Protein AF-A0AAE4D8T5-F1 (afdb_monomer_lite)

Sequence (193 aa):
MQSNQTTSSNTSPATSWDSRKSALTNIKLLGFILLLSGCATLFTGTDDDIRFESDPAGAMVFINGIEKGTTPTTVSVKRSINDVNIALQLDGYETRQFVLEKEFNKASFFNLFNVLFWAVDAVSGSLMKHAPQYYEITLRPNGVVQQSTDVDLYRADTLDSNENGALIIPASSKQTIAIIDGMPGYTLVFERK

Radius of gyration: 34.56 Å; chains: 1; bounding box: 121×25×82 Å

Foldseek 3Di:
DDDDDDDDDDDDDDDPVVVVVVVVVVVVVVVVVVVVLCVLCVPPPFKAWAFEAEVVFFWFKDKVNHTDDTPRDIDIGGAAPDWIKIWTDDPQWDIDIDTFDKDFDVSLVVVPPDPVSVVVCNVSNSGIDGPPRYDYYYTGGAADDDPDPQEAEDELVPFDADPVRDGDDDPPGHQWYWYHPPDRDHIDIHGHD

pLDDT: mean 76.74, std 16.43, range [39.56, 98.06]

Structure (mmCIF, N/CA/C/O backbone):
data_AF-A0AAE4D8T5-F1
#
_entry.id   AF-A0AAE4D8T5-F1
#
loop_
_atom_site.group_PDB
_atom_site.id
_atom_site.type_symbol
_atom_site.label_atom_id
_atom_site.label_alt_id
_atom_site.label_comp_id
_atom_site.label_asym_id
_atom_site.label_entity_id
_atom_site.label_seq_id
_atom_site.pdbx_PDB_ins_code
_atom_site.Cartn_x
_atom_site.Cartn_y
_atom_site.Cartn_z
_atom_site.occupancy
_atom_site.B_iso_or_equiv
_atom_site.auth_seq_id
_atom_site.auth_comp_id
_atom_site.auth_asym_id
_atom_site.auth_atom_id
_atom_site.pdbx_PDB_model_num
ATOM 1 N N . MET A 1 1 ? 93.373 7.192 -33.913 1.00 39.56 1 MET A N 1
ATOM 2 C CA . MET A 1 1 ? 92.500 8.121 -33.164 1.00 39.56 1 MET A CA 1
ATOM 3 C C . MET A 1 1 ? 91.256 8.365 -34.006 1.00 39.56 1 MET A C 1
ATOM 5 O O . MET A 1 1 ? 91.449 8.693 -35.163 1.00 39.56 1 MET A O 1
ATOM 9 N N . GLN A 1 2 ? 90.071 8.069 -33.440 1.00 41.56 2 GLN A N 1
ATOM 10 C CA . GLN A 1 2 ? 88.714 8.638 -33.658 1.00 41.56 2 GLN A CA 1
ATOM 11 C C . GLN A 1 2 ? 88.311 9.166 -35.062 1.00 41.56 2 GLN A C 1
ATOM 13 O O . GLN A 1 2 ? 89.071 9.861 -35.708 1.00 41.56 2 GLN A O 1
ATOM 18 N N . SER A 1 3 ? 87.093 8.971 -35.577 1.00 41.62 3 SER A N 1
ATOM 19 C CA . SER A 1 3 ? 85.816 8.671 -34.917 1.00 41.62 3 SER A CA 1
ATOM 20 C C . SER A 1 3 ? 84.717 8.323 -35.931 1.00 41.62 3 SER A C 1
ATOM 22 O O . SER A 1 3 ? 84.554 9.023 -36.923 1.00 41.62 3 SER A O 1
ATOM 24 N N . ASN A 1 4 ? 83.958 7.288 -35.570 1.00 45.16 4 ASN A N 1
ATOM 25 C CA . ASN A 1 4 ? 82.499 7.132 -35.517 1.00 45.16 4 ASN A CA 1
ATOM 26 C C . ASN A 1 4 ? 81.564 7.446 -36.695 1.00 45.16 4 ASN A C 1
ATOM 28 O O . ASN A 1 4 ? 81.633 8.445 -37.398 1.00 45.16 4 ASN A O 1
ATOM 32 N N . GLN A 1 5 ? 80.619 6.512 -36.786 1.00 48.16 5 GLN A N 1
ATOM 33 C CA . GLN A 1 5 ? 79.613 6.284 -37.800 1.00 48.16 5 GLN A CA 1
ATOM 34 C C . GLN A 1 5 ? 78.387 7.201 -37.699 1.00 48.16 5 GLN A C 1
ATOM 36 O O . GLN A 1 5 ? 77.999 7.686 -36.640 1.00 48.16 5 GLN A O 1
ATOM 41 N N . THR A 1 6 ? 77.775 7.326 -38.872 1.00 49.81 6 THR A N 1
ATOM 42 C CA . THR A 1 6 ? 76.393 7.654 -39.236 1.00 49.81 6 THR A CA 1
ATOM 43 C C . THR A 1 6 ? 75.288 7.299 -38.237 1.00 49.81 6 THR A C 1
ATOM 45 O O . THR A 1 6 ? 75.147 6.136 -37.881 1.00 49.81 6 THR A O 1
ATOM 48 N N . THR A 1 7 ? 74.371 8.249 -38.017 1.00 43.25 7 THR A N 1
ATOM 49 C CA . THR A 1 7 ? 72.914 8.004 -37.946 1.00 43.25 7 THR A CA 1
ATOM 50 C C . THR A 1 7 ? 72.157 9.287 -38.309 1.00 43.25 7 THR A C 1
ATOM 52 O O . THR A 1 7 ? 72.043 10.191 -37.485 1.00 43.25 7 THR A O 1
ATOM 55 N N . SER A 1 8 ? 71.626 9.380 -39.533 1.00 45.62 8 SER A N 1
ATOM 56 C CA . SER A 1 8 ? 70.595 10.363 -39.886 1.00 45.62 8 SER A CA 1
ATOM 57 C C . SER A 1 8 ? 69.228 9.753 -39.582 1.00 45.62 8 SER A C 1
ATOM 59 O O . SER A 1 8 ? 68.796 8.811 -40.248 1.00 45.62 8 SER A O 1
ATOM 61 N N . SER A 1 9 ? 68.543 10.260 -38.561 1.00 46.06 9 SER A N 1
ATOM 62 C CA . SER A 1 9 ? 67.170 9.868 -38.252 1.00 46.06 9 SER A CA 1
ATOM 63 C C . SER A 1 9 ? 66.221 10.433 -39.312 1.00 46.06 9 SER A C 1
ATOM 65 O O . SER A 1 9 ? 65.875 11.612 -39.279 1.00 46.06 9 SER A O 1
ATOM 67 N N . ASN A 1 10 ? 65.797 9.584 -40.248 1.00 47.81 10 ASN A N 1
ATOM 68 C CA . ASN A 1 10 ? 64.655 9.842 -41.121 1.00 47.81 10 ASN A CA 1
ATOM 69 C C . ASN A 1 10 ? 63.361 9.718 -40.303 1.00 47.81 10 ASN A C 1
ATOM 71 O O . ASN A 1 10 ? 62.826 8.624 -40.135 1.00 47.81 10 ASN A O 1
ATOM 75 N N . THR A 1 11 ? 62.834 10.833 -39.808 1.00 51.56 11 THR A N 1
ATOM 76 C CA . THR A 1 11 ? 61.437 10.919 -39.373 1.00 51.56 11 THR A CA 1
ATOM 77 C C . THR A 1 11 ? 60.587 11.364 -40.560 1.00 51.56 11 THR A C 1
ATOM 79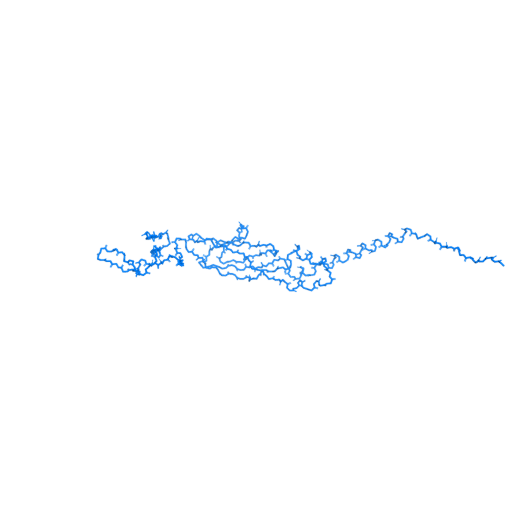 O O . THR A 1 11 ? 60.607 12.520 -40.974 1.00 51.56 11 THR A O 1
ATOM 82 N N . SER A 1 12 ? 59.840 10.423 -41.143 1.00 53.00 12 SER A N 1
ATOM 83 C CA . SER A 1 12 ? 58.783 10.756 -42.107 1.00 53.00 12 SER A CA 1
ATOM 84 C C . SER A 1 12 ? 57.652 11.500 -41.379 1.00 53.00 12 SER A C 1
ATOM 86 O O . SER A 1 12 ? 57.270 11.067 -40.288 1.00 53.00 12 SER A O 1
ATOM 88 N N . PRO A 1 13 ? 57.089 12.592 -41.930 1.00 52.66 13 PRO A N 1
ATOM 89 C CA . PRO A 1 13 ? 55.993 13.295 -41.280 1.00 52.66 13 PRO A CA 1
ATOM 90 C C . PRO A 1 13 ? 54.719 12.451 -41.395 1.00 52.66 13 PRO A C 1
ATOM 92 O O . PRO A 1 13 ? 54.228 12.203 -42.495 1.00 52.66 13 PRO A O 1
ATOM 95 N N . ALA A 1 14 ? 54.184 12.001 -40.259 1.00 56.66 14 ALA A N 1
ATOM 96 C CA . ALA A 1 14 ? 52.882 11.346 -40.203 1.00 56.66 14 ALA A CA 1
ATOM 97 C C . ALA A 1 14 ? 51.820 12.287 -40.797 1.00 56.66 14 ALA A C 1
ATOM 99 O O . ALA A 1 14 ? 51.567 13.378 -40.283 1.00 56.66 14 ALA A O 1
ATOM 100 N N . THR A 1 15 ? 51.229 11.888 -41.920 1.00 57.44 15 THR A N 1
ATOM 101 C CA . THR A 1 15 ? 50.239 12.682 -42.641 1.00 57.44 15 THR A CA 1
ATOM 102 C C . THR A 1 15 ? 48.950 12.803 -41.828 1.00 57.44 15 THR A C 1
ATOM 104 O O . THR A 1 15 ? 48.340 11.807 -41.447 1.00 57.44 15 THR A O 1
ATOM 107 N N . SER A 1 16 ? 48.479 14.036 -41.614 1.00 57.09 16 SER A N 1
ATOM 108 C CA . SER A 1 16 ? 47.247 14.392 -40.873 1.00 57.09 16 SER A CA 1
ATOM 109 C C . SER A 1 16 ? 45.939 13.801 -41.438 1.00 57.09 16 SER A C 1
ATOM 111 O O . SER A 1 16 ? 44.860 13.974 -40.867 1.00 57.09 16 SER A O 1
ATOM 113 N N . TRP A 1 17 ? 46.026 13.098 -42.569 1.00 52.69 1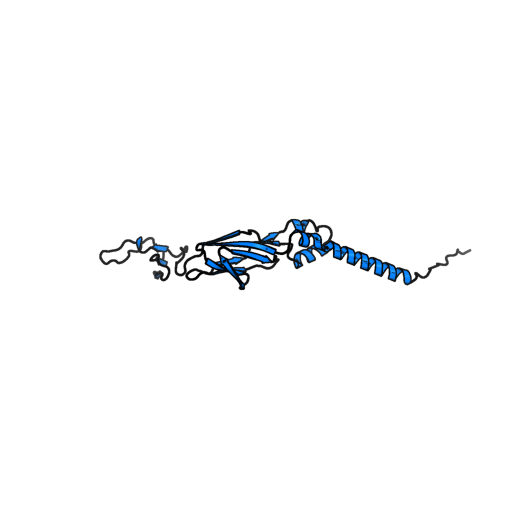7 TRP A N 1
ATOM 114 C CA . TRP A 1 17 ? 44.931 12.408 -43.241 1.00 52.69 17 TRP A CA 1
ATOM 115 C C . TRP A 1 17 ? 44.533 11.088 -42.564 1.00 52.69 17 TRP A C 1
ATOM 117 O O . TRP A 1 17 ? 43.359 10.718 -42.627 1.00 52.69 17 TRP A O 1
ATOM 127 N N . ASP A 1 18 ? 45.454 10.410 -41.875 1.00 59.66 18 ASP A N 1
ATOM 128 C CA . ASP A 1 18 ? 45.173 9.118 -41.229 1.00 59.66 18 ASP A CA 1
ATOM 129 C C . ASP A 1 18 ? 44.465 9.279 -39.879 1.00 59.66 18 ASP A C 1
ATOM 131 O O . ASP A 1 18 ? 43.585 8.490 -39.533 1.00 59.66 18 ASP A O 1
ATOM 135 N N . SER A 1 19 ? 44.744 10.371 -39.162 1.00 58.34 19 SER A N 1
ATOM 136 C CA . SER A 1 19 ? 44.107 10.714 -37.883 1.00 58.34 19 SER A CA 1
ATOM 137 C C . SER A 1 19 ? 42.629 11.093 -38.035 1.00 58.34 19 SER A C 1
ATOM 139 O O . SER A 1 19 ? 41.820 10.814 -37.154 1.00 58.34 19 SER A O 1
ATOM 141 N N . ARG A 1 20 ? 42.238 11.689 -39.170 1.00 58.38 20 ARG A N 1
ATOM 142 C CA . ARG A 1 20 ? 40.829 12.018 -39.463 1.00 58.38 20 ARG A CA 1
ATOM 143 C C . ARG A 1 20 ? 40.007 10.776 -39.803 1.00 58.38 20 ARG A C 1
ATOM 145 O O . ARG A 1 20 ? 38.857 10.671 -39.386 1.00 58.38 20 ARG A O 1
ATOM 152 N N . LYS A 1 21 ? 40.593 9.816 -40.526 1.00 55.47 21 LYS A N 1
ATOM 153 C CA . LYS A 1 21 ? 39.934 8.543 -40.854 1.00 55.47 21 LYS A CA 1
ATOM 154 C C . LYS A 1 21 ? 39.813 7.652 -39.619 1.00 55.47 21 LYS A C 1
ATOM 156 O O . LYS A 1 21 ? 38.740 7.108 -39.397 1.00 55.47 21 LYS A O 1
ATOM 161 N N . SER A 1 22 ? 40.850 7.564 -38.780 1.00 57.59 22 SER A N 1
ATOM 162 C CA . SER A 1 22 ? 40.785 6.814 -37.519 1.00 57.59 22 SER A CA 1
ATOM 163 C C . SER A 1 22 ? 39.815 7.442 -36.514 1.00 57.59 22 SER A C 1
ATOM 165 O O . SER A 1 22 ? 39.062 6.711 -35.878 1.00 57.59 22 SER A O 1
ATOM 167 N N . ALA A 1 23 ? 39.729 8.776 -36.438 1.00 59.19 23 ALA A N 1
ATOM 168 C CA . ALA A 1 23 ? 38.715 9.462 -35.635 1.00 59.19 23 ALA A CA 1
ATOM 169 C C . ALA A 1 23 ? 37.285 9.129 -36.097 1.00 59.19 23 ALA A C 1
ATOM 171 O O . ALA A 1 23 ? 36.440 8.789 -35.273 1.00 59.19 23 ALA A O 1
ATOM 172 N N . LEU A 1 24 ? 37.017 9.147 -37.408 1.00 61.00 24 LEU A N 1
ATOM 173 C CA . LEU A 1 24 ? 35.707 8.776 -37.957 1.00 61.00 24 LEU A CA 1
ATOM 174 C C . LEU A 1 24 ? 35.381 7.288 -37.749 1.00 61.00 24 LEU A C 1
ATOM 176 O O . LEU A 1 24 ? 34.236 6.952 -37.450 1.00 61.00 24 LEU A O 1
ATOM 180 N N . THR A 1 25 ? 36.366 6.395 -37.861 1.00 64.62 25 THR A N 1
ATOM 181 C CA . THR A 1 25 ? 36.198 4.960 -37.575 1.00 64.62 25 THR A CA 1
ATOM 182 C C . THR A 1 25 ? 35.934 4.707 -36.087 1.00 64.62 25 THR A C 1
ATOM 184 O O . THR A 1 25 ? 35.044 3.927 -35.756 1.00 64.62 25 THR A O 1
ATOM 187 N N . ASN A 1 26 ? 36.617 5.422 -35.188 1.00 63.03 26 ASN A N 1
ATOM 188 C CA . ASN A 1 26 ? 36.407 5.337 -33.739 1.00 63.03 26 ASN A CA 1
ATOM 189 C C . ASN A 1 26 ? 35.039 5.892 -33.315 1.00 63.03 26 ASN A C 1
ATOM 191 O O . ASN A 1 26 ? 34.386 5.305 -32.459 1.00 63.03 26 ASN A O 1
ATOM 195 N N . ILE A 1 27 ? 34.560 6.971 -33.946 1.00 73.38 27 ILE A N 1
ATOM 196 C CA . ILE A 1 27 ? 33.208 7.510 -33.713 1.00 73.38 27 ILE A CA 1
ATOM 197 C C . ILE A 1 27 ? 32.135 6.511 -34.171 1.00 73.38 27 ILE A C 1
ATOM 199 O O . ILE A 1 27 ? 31.151 6.304 -33.464 1.00 73.38 27 ILE A O 1
ATOM 203 N N . LYS A 1 28 ? 32.329 5.845 -35.318 1.00 70.69 28 LYS A N 1
ATOM 204 C CA . LYS A 1 28 ? 31.415 4.791 -35.794 1.00 70.69 28 LYS A CA 1
ATOM 205 C C . LYS A 1 28 ? 31.408 3.571 -34.872 1.00 70.69 28 LYS A C 1
ATOM 207 O O . LYS A 1 28 ? 30.337 3.048 -34.582 1.00 70.69 28 LYS A O 1
ATOM 212 N N . LEU A 1 29 ? 32.575 3.145 -34.387 1.00 70.75 29 LEU A N 1
ATOM 213 C CA . LEU A 1 29 ? 32.703 2.044 -33.428 1.00 70.75 29 LEU A CA 1
ATOM 214 C C . LEU A 1 29 ? 32.027 2.383 -32.090 1.00 70.75 29 LEU A C 1
ATOM 216 O O . LEU A 1 29 ? 31.293 1.561 -31.552 1.00 70.75 29 LEU A O 1
ATOM 220 N N . LEU A 1 30 ? 32.205 3.611 -31.594 1.00 68.69 30 LEU A N 1
ATOM 221 C CA . LEU A 1 30 ? 31.541 4.101 -30.386 1.00 68.69 30 LEU A CA 1
ATOM 222 C C . LEU A 1 30 ? 30.015 4.158 -30.562 1.00 68.69 30 LEU A C 1
ATOM 224 O O . LEU A 1 30 ? 29.285 3.689 -29.695 1.00 68.69 30 LEU A O 1
ATOM 228 N N . GLY A 1 31 ? 29.531 4.656 -31.705 1.00 70.56 31 GLY A N 1
ATOM 229 C CA . GLY A 1 31 ? 28.105 4.664 -32.042 1.00 70.56 31 GLY A CA 1
ATOM 230 C C . GLY A 1 31 ? 27.501 3.260 -32.140 1.00 70.56 31 GLY A C 1
ATOM 231 O O . GLY A 1 31 ? 26.394 3.040 -31.663 1.00 70.56 31 GLY A O 1
ATOM 232 N N . PHE A 1 32 ? 28.237 2.288 -32.686 1.00 67.19 32 PHE A N 1
ATOM 233 C CA . PHE A 1 32 ? 27.810 0.887 -32.727 1.00 67.19 32 PHE A CA 1
ATOM 234 C C . PHE A 1 32 ? 27.739 0.265 -31.321 1.00 67.19 32 PHE A C 1
ATOM 236 O O . PHE A 1 32 ? 26.763 -0.400 -31.002 1.00 67.19 32 PHE A O 1
ATOM 243 N N . ILE A 1 33 ? 28.702 0.552 -30.438 1.00 64.62 33 ILE A N 1
ATOM 244 C CA . ILE A 1 33 ? 28.680 0.101 -29.032 1.00 64.62 33 ILE A CA 1
ATOM 245 C C . ILE A 1 33 ? 27.492 0.709 -28.260 1.00 64.62 33 ILE A C 1
ATOM 247 O O . ILE A 1 33 ? 26.860 0.014 -27.469 1.00 64.62 33 ILE A O 1
ATOM 251 N N . LEU A 1 34 ? 27.143 1.971 -28.533 1.00 60.09 34 LEU A N 1
ATOM 252 C CA . LEU A 1 34 ? 25.950 2.643 -27.995 1.00 60.09 34 LEU A CA 1
ATOM 253 C C . LEU A 1 34 ? 24.629 2.072 -28.541 1.00 60.09 34 LEU A C 1
ATOM 255 O O . LEU A 1 34 ? 23.603 2.162 -27.879 1.00 60.09 34 LEU A O 1
ATOM 259 N N . LEU A 1 35 ? 24.627 1.469 -29.732 1.00 59.09 35 LEU A N 1
ATOM 260 C CA . LEU A 1 35 ? 23.435 0.824 -30.299 1.00 59.09 35 LEU A CA 1
ATOM 261 C C . LEU A 1 35 ? 23.195 -0.582 -29.728 1.00 59.09 35 LEU A C 1
ATOM 263 O O . LEU A 1 35 ? 22.055 -1.037 -29.699 1.00 59.09 35 LEU A O 1
ATOM 267 N N . LEU A 1 36 ? 24.236 -1.258 -29.229 1.00 56.03 36 LEU A N 1
ATOM 268 C CA . LEU A 1 36 ? 24.105 -2.539 -28.520 1.00 56.03 36 LEU A CA 1
ATOM 269 C C . LEU A 1 36 ? 23.790 -2.375 -27.018 1.00 56.03 36 LEU A C 1
ATOM 271 O O . LEU A 1 36 ? 23.617 -3.374 -26.322 1.00 56.03 36 LEU A O 1
ATOM 275 N N . SER A 1 37 ? 23.685 -1.148 -26.493 1.00 54.00 37 SER A N 1
ATOM 276 C CA . SER A 1 37 ? 23.574 -0.887 -25.050 1.00 54.00 37 SER A CA 1
ATOM 277 C C . SER A 1 37 ? 22.158 -0.955 -24.460 1.00 54.00 37 SER A C 1
ATOM 279 O O . SER A 1 37 ? 21.922 -0.397 -23.393 1.00 54.00 37 SER A O 1
ATOM 281 N N . GLY A 1 38 ? 21.205 -1.603 -25.138 1.00 54.12 38 GLY A N 1
ATOM 282 C CA . GLY A 1 38 ? 19.783 -1.583 -24.757 1.00 54.12 38 GLY A CA 1
ATOM 283 C C . GLY A 1 38 ? 19.137 -2.939 -24.468 1.00 54.12 38 GLY A C 1
ATOM 284 O O . GLY A 1 38 ? 17.943 -2.980 -24.181 1.00 54.12 38 GLY A O 1
ATOM 285 N N . CYS A 1 39 ? 19.870 -4.052 -24.560 1.00 58.12 39 CYS A N 1
ATOM 286 C CA . CYS A 1 39 ? 19.257 -5.384 -24.580 1.00 58.12 39 CYS A CA 1
ATOM 287 C C . CYS A 1 39 ? 18.453 -5.690 -23.300 1.00 58.12 39 CYS A C 1
ATOM 289 O O . CYS A 1 39 ? 17.320 -6.144 -23.397 1.00 58.12 39 CYS A O 1
ATOM 291 N N . ALA A 1 40 ? 18.968 -5.383 -22.105 1.00 53.69 40 ALA A N 1
ATOM 292 C CA . ALA A 1 40 ? 18.272 -5.698 -20.851 1.00 53.69 40 ALA A CA 1
ATOM 293 C C . ALA A 1 40 ? 16.929 -4.951 -20.706 1.00 53.69 40 ALA A C 1
ATOM 295 O O . ALA A 1 40 ? 15.903 -5.579 -20.456 1.00 53.69 40 ALA A O 1
ATOM 296 N N . THR A 1 41 ? 16.903 -3.636 -20.947 1.00 55.75 41 THR A N 1
ATOM 297 C CA . THR A 1 41 ? 15.678 -2.819 -20.871 1.00 55.75 41 THR A CA 1
ATOM 298 C C . THR A 1 41 ? 14.652 -3.212 -21.937 1.00 55.75 41 THR A C 1
ATOM 300 O O . THR A 1 41 ? 13.458 -3.260 -21.643 1.00 55.75 41 THR A O 1
ATOM 303 N N . LEU A 1 42 ? 15.106 -3.543 -23.154 1.00 55.97 42 LEU A N 1
ATOM 304 C CA . LEU A 1 42 ? 14.238 -4.010 -24.242 1.00 55.97 42 LEU A CA 1
ATOM 305 C C . LEU A 1 42 ? 13.569 -5.356 -23.930 1.00 55.97 42 LEU A C 1
ATOM 307 O O . LEU A 1 42 ? 12.432 -5.565 -24.345 1.00 55.97 42 LEU A O 1
ATOM 311 N N . PHE A 1 43 ? 14.242 -6.256 -23.206 1.00 58.41 43 PHE A N 1
ATOM 312 C CA . PHE A 1 43 ? 13.701 -7.586 -22.904 1.00 58.41 43 PHE A CA 1
ATOM 313 C C . PHE A 1 43 ? 12.905 -7.660 -21.593 1.00 58.41 43 PHE A C 1
ATOM 315 O O . PHE A 1 43 ? 12.000 -8.485 -21.506 1.00 58.41 43 PHE A O 1
ATOM 322 N N . THR A 1 44 ? 13.200 -6.834 -20.579 1.00 62.69 44 THR A N 1
ATOM 323 C CA . THR A 1 44 ? 12.523 -6.920 -19.265 1.00 62.69 44 THR A CA 1
ATOM 324 C C . THR A 1 44 ? 11.519 -5.804 -18.978 1.00 62.69 44 THR A C 1
ATOM 326 O O . THR A 1 44 ? 10.837 -5.876 -17.954 1.00 62.69 44 THR A O 1
ATOM 329 N N . GLY A 1 45 ? 11.446 -4.771 -19.822 1.00 71.69 45 GLY A N 1
ATOM 330 C CA . GLY A 1 45 ? 10.587 -3.602 -19.609 1.00 71.69 45 GLY A CA 1
ATOM 331 C C . GLY A 1 45 ? 11.029 -2.705 -18.444 1.00 71.69 45 GLY A C 1
ATOM 332 O O . GLY A 1 45 ? 11.977 -3.011 -17.712 1.00 71.69 45 GLY A O 1
ATOM 333 N N . THR A 1 46 ? 10.333 -1.579 -18.279 1.00 79.62 46 THR A N 1
ATOM 334 C CA . THR A 1 46 ? 10.594 -0.557 -17.243 1.00 79.62 46 THR A CA 1
ATOM 335 C C . THR A 1 46 ? 9.469 -0.412 -16.229 1.00 79.62 46 THR A C 1
ATOM 337 O O . THR A 1 46 ? 9.559 0.436 -15.347 1.00 79.62 46 THR A O 1
ATOM 340 N N . ASP A 1 47 ? 8.425 -1.225 -16.336 1.00 87.56 47 ASP A N 1
ATOM 341 C CA . ASP A 1 47 ? 7.195 -1.093 -15.566 1.00 87.56 47 ASP A CA 1
ATOM 342 C C . ASP A 1 47 ? 6.790 -2.471 -15.030 1.00 87.56 47 ASP A C 1
ATOM 344 O O . ASP A 1 47 ? 7.068 -3.497 -15.657 1.00 87.56 47 ASP A O 1
ATOM 348 N N . ASP A 1 48 ? 6.181 -2.485 -13.849 1.00 90.38 48 ASP A N 1
ATOM 349 C CA . ASP A 1 48 ? 5.606 -3.668 -13.212 1.00 90.38 48 ASP A CA 1
ATOM 350 C C . ASP A 1 48 ? 4.108 -3.448 -13.002 1.00 90.38 48 ASP A C 1
ATOM 352 O O . ASP A 1 48 ? 3.699 -2.422 -12.457 1.00 90.38 48 ASP A O 1
ATOM 356 N N . ASP A 1 49 ? 3.289 -4.422 -13.391 1.00 94.12 49 ASP A N 1
ATOM 357 C CA . ASP A 1 49 ? 1.856 -4.404 -13.111 1.00 94.12 49 ASP A CA 1
ATOM 358 C C . ASP A 1 49 ? 1.607 -4.969 -11.710 1.00 94.12 49 ASP A C 1
ATOM 360 O O . ASP A 1 49 ? 1.899 -6.133 -11.434 1.00 94.12 49 ASP A O 1
ATOM 364 N N . ILE A 1 50 ? 1.080 -4.131 -10.815 1.00 96.06 50 ILE A N 1
ATOM 365 C CA . ILE A 1 50 ? 0.866 -4.468 -9.405 1.00 96.06 50 ILE A CA 1
ATOM 366 C C . ILE A 1 50 ? -0.627 -4.494 -9.108 1.00 96.06 50 ILE A C 1
ATOM 368 O O . ILE A 1 50 ? -1.352 -3.530 -9.367 1.00 96.06 50 ILE A O 1
ATOM 372 N N . ARG A 1 51 ? -1.089 -5.607 -8.543 1.00 97.19 51 ARG A N 1
ATOM 373 C CA . ARG A 1 51 ? -2.476 -5.837 -8.152 1.00 97.19 51 ARG A CA 1
ATOM 374 C C . ARG A 1 51 ? -2.693 -5.429 -6.695 1.00 97.19 51 ARG A C 1
ATOM 376 O O . ARG A 1 51 ? -2.016 -5.932 -5.804 1.00 97.19 51 ARG A O 1
ATOM 383 N N . PHE A 1 52 ? -3.675 -4.562 -6.464 1.00 97.69 52 PHE A N 1
ATOM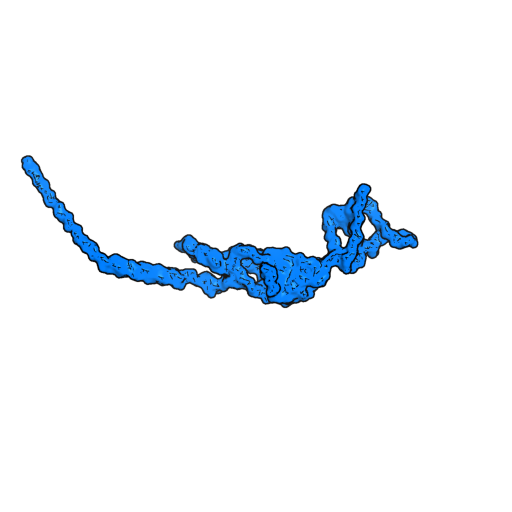 384 C CA . PHE A 1 52 ? -4.089 -4.102 -5.139 1.00 97.69 52 PHE A CA 1
ATOM 385 C C . PHE A 1 52 ? -5.512 -4.556 -4.821 1.00 97.69 52 PHE A C 1
ATOM 387 O O . PHE A 1 52 ? -6.465 -4.198 -5.522 1.00 97.69 52 PHE A O 1
ATOM 394 N N . GLU A 1 53 ? -5.660 -5.322 -3.748 1.00 97.75 53 GLU A N 1
ATOM 395 C CA . GLU A 1 53 ? -6.933 -5.709 -3.142 1.00 97.75 53 GLU A CA 1
ATOM 396 C C . GLU A 1 53 ? -7.065 -5.091 -1.759 1.00 97.75 53 GLU A C 1
ATOM 398 O O . GLU A 1 53 ? -6.068 -4.856 -1.074 1.00 97.75 53 GLU A O 1
ATOM 403 N N . SER A 1 54 ? -8.300 -4.815 -1.347 1.00 97.06 54 SER A N 1
ATOM 404 C CA . SER A 1 54 ? -8.563 -4.387 0.018 1.00 97.06 54 SER A CA 1
ATOM 405 C C . SER A 1 54 ? -9.770 -5.081 0.609 1.00 97.06 54 SER A C 1
ATOM 407 O O . SER A 1 54 ? -10.711 -5.423 -0.107 1.00 97.06 54 SER A O 1
ATOM 409 N N . ASP A 1 55 ? -9.736 -5.216 1.929 1.00 95.12 55 ASP A N 1
ATOM 410 C CA . ASP A 1 55 ? -10.868 -5.640 2.740 1.00 95.12 55 ASP A CA 1
ATOM 411 C C . ASP A 1 55 ? -11.191 -4.552 3.782 1.00 95.12 55 ASP A C 1
ATOM 413 O O . ASP A 1 55 ? -10.349 -4.276 4.645 1.00 95.12 55 ASP A O 1
ATOM 417 N N . PRO A 1 56 ? -12.358 -3.888 3.696 1.00 95.19 56 PRO A N 1
ATOM 418 C CA . PRO A 1 56 ? -13.360 -4.013 2.629 1.00 95.19 56 PRO A CA 1
ATOM 419 C C . PRO A 1 56 ? -12.876 -3.485 1.266 1.00 95.19 56 PRO A C 1
ATOM 421 O O . PRO A 1 56 ? -11.962 -2.658 1.173 1.00 95.19 56 PRO A O 1
ATOM 424 N N . ALA A 1 57 ? -13.517 -3.960 0.195 1.00 95.25 57 ALA A N 1
ATOM 425 C CA . ALA A 1 57 ? -13.262 -3.515 -1.176 1.00 95.25 57 ALA A CA 1
ATOM 426 C C . ALA A 1 57 ? -13.774 -2.083 -1.424 1.00 95.25 57 ALA A C 1
ATOM 428 O O . ALA A 1 57 ? -14.613 -1.575 -0.680 1.00 95.25 57 ALA A O 1
ATOM 429 N N . GLY A 1 58 ? -13.311 -1.444 -2.503 1.00 96.12 58 GLY A N 1
ATOM 430 C CA . GLY A 1 58 ? -13.746 -0.095 -2.876 1.00 96.12 58 GLY A CA 1
ATOM 431 C C . GLY A 1 58 ? -12.812 1.025 -2.410 1.00 96.12 58 GLY A C 1
ATOM 432 O O . GLY A 1 58 ? -13.187 2.193 -2.463 1.00 96.12 58 GLY A O 1
ATOM 433 N N . ALA A 1 59 ? -11.600 0.700 -1.962 1.00 97.62 59 ALA A N 1
ATOM 434 C CA . ALA A 1 59 ? -10.628 1.682 -1.504 1.00 97.62 59 ALA A CA 1
ATOM 435 C C . ALA A 1 59 ? -9.935 2.379 -2.681 1.00 97.62 59 ALA A C 1
ATOM 437 O O . ALA A 1 59 ? -9.466 1.727 -3.613 1.00 97.62 59 ALA A O 1
ATOM 438 N N . MET A 1 60 ? -9.817 3.701 -2.629 1.00 98.06 60 MET A N 1
ATOM 439 C CA . MET A 1 60 ? -9.048 4.489 -3.589 1.00 98.06 60 MET A CA 1
ATOM 440 C C . MET A 1 60 ? -7.551 4.236 -3.399 1.00 98.06 60 MET A C 1
ATOM 442 O O . MET A 1 60 ? -7.028 4.368 -2.293 1.00 98.06 60 MET A O 1
ATOM 446 N N . VAL A 1 61 ? -6.858 3.896 -4.482 1.00 97.81 61 VAL A N 1
ATOM 447 C CA . VAL A 1 61 ? -5.418 3.632 -4.519 1.00 97.81 61 VAL A CA 1
ATOM 448 C C . VAL A 1 61 ? -4.695 4.854 -5.069 1.00 97.81 61 VAL A C 1
ATOM 450 O O . VAL A 1 61 ? -4.949 5.297 -6.192 1.00 97.81 61 VAL A O 1
ATOM 453 N N . PHE A 1 62 ? -3.735 5.358 -4.304 1.00 97.44 62 PHE A N 1
ATOM 454 C CA . PHE A 1 62 ? -2.854 6.455 -4.679 1.00 97.44 62 PHE A CA 1
ATOM 455 C C . PHE A 1 62 ? -1.418 5.962 -4.780 1.00 97.44 62 PHE A C 1
ATOM 457 O O . PHE A 1 62 ? -0.933 5.248 -3.904 1.00 97.44 62 PHE A O 1
ATOM 464 N N . ILE A 1 63 ? -0.715 6.405 -5.818 1.00 96.00 63 ILE A N 1
ATOM 465 C CA . ILE A 1 63 ? 0.714 6.158 -6.010 1.00 96.00 63 ILE A CA 1
ATOM 466 C C . ILE A 1 63 ? 1.425 7.502 -6.045 1.00 96.00 63 ILE A C 1
ATOM 468 O O . ILE A 1 63 ? 1.164 8.323 -6.925 1.00 96.00 63 ILE A O 1
ATOM 472 N N . ASN A 1 64 ? 2.312 7.736 -5.076 1.00 94.25 64 ASN A N 1
ATOM 473 C CA . ASN A 1 64 ? 3.000 9.012 -4.864 1.00 94.25 64 ASN A CA 1
ATOM 474 C C . ASN A 1 64 ? 2.028 10.209 -4.833 1.00 94.25 64 ASN A C 1
ATOM 476 O O . ASN A 1 64 ? 2.297 11.259 -5.411 1.00 94.25 64 ASN A O 1
ATOM 480 N N . GLY A 1 65 ? 0.870 10.022 -4.192 1.00 93.69 65 GLY A N 1
ATOM 481 C CA . GLY A 1 65 ? -0.177 11.040 -4.066 1.00 93.69 65 GLY A CA 1
ATOM 482 C C . GLY A 1 65 ? -1.091 11.201 -5.287 1.00 93.69 65 GLY A C 1
ATOM 483 O O . GLY A 1 65 ? -2.017 12.001 -5.233 1.00 93.69 65 GLY A O 1
ATOM 484 N N . ILE A 1 66 ? -0.876 10.446 -6.370 1.00 95.94 66 ILE A N 1
ATOM 485 C CA . ILE A 1 66 ? -1.723 10.483 -7.569 1.00 95.94 66 ILE A CA 1
ATOM 486 C C . ILE A 1 66 ? -2.692 9.305 -7.534 1.00 95.94 66 ILE A C 1
ATOM 488 O O . ILE A 1 66 ? -2.254 8.160 -7.437 1.00 95.94 66 ILE A O 1
ATOM 492 N N . GLU A 1 67 ? -3.989 9.573 -7.660 1.00 96.19 67 GLU A N 1
ATOM 493 C CA . GLU A 1 67 ? -5.023 8.539 -7.746 1.00 96.19 67 GLU A CA 1
ATOM 494 C C . GLU A 1 67 ? -4.833 7.665 -8.997 1.00 96.19 67 GLU A C 1
ATOM 496 O O . GLU A 1 67 ? -4.582 8.165 -10.098 1.00 96.19 67 GLU A O 1
ATOM 501 N N . LYS A 1 68 ? -4.923 6.344 -8.823 1.00 95.94 68 LYS A N 1
ATOM 502 C CA . LYS A 1 68 ? -4.744 5.349 -9.893 1.00 95.94 68 LYS A CA 1
ATOM 503 C C . LYS A 1 68 ? -5.953 4.442 -10.105 1.00 95.94 68 LYS A C 1
ATOM 505 O O . LYS A 1 68 ? -5.987 3.730 -11.104 1.00 95.94 68 LYS A O 1
ATOM 510 N N . GLY A 1 69 ? -6.929 4.473 -9.203 1.00 95.31 69 GLY A N 1
ATOM 511 C CA . GLY A 1 69 ? -8.172 3.714 -9.310 1.00 95.31 69 GLY A CA 1
ATOM 512 C C . GLY A 1 69 ? -8.651 3.206 -7.957 1.00 95.31 69 GLY A C 1
ATOM 513 O O . GLY A 1 69 ? -8.183 3.657 -6.915 1.00 95.31 69 GLY A O 1
ATOM 514 N N . THR A 1 70 ? -9.560 2.236 -7.981 1.00 97.69 70 THR A N 1
ATOM 515 C CA . THR A 1 70 ? -10.243 1.719 -6.790 1.00 97.69 70 THR A CA 1
ATOM 516 C C . THR A 1 70 ? -10.061 0.206 -6.688 1.00 97.69 70 THR A C 1
ATOM 518 O O . THR A 1 70 ? -10.157 -0.485 -7.698 1.00 97.69 70 THR A O 1
ATOM 521 N N . THR A 1 71 ? -9.791 -0.329 -5.497 1.00 97.19 71 THR A N 1
ATOM 522 C CA . THR A 1 71 ? -9.638 -1.774 -5.285 1.00 97.19 71 THR A CA 1
ATOM 523 C C . THR A 1 71 ? -10.955 -2.525 -5.538 1.00 97.19 71 THR A C 1
ATOM 525 O O . THR A 1 71 ? -12.022 -2.048 -5.138 1.00 97.19 71 THR A O 1
ATOM 528 N N . PRO A 1 72 ? -10.916 -3.731 -6.132 1.00 97.56 72 PRO A N 1
ATOM 529 C CA . PRO A 1 72 ? -9.756 -4.394 -6.729 1.00 97.56 72 PRO A CA 1
ATOM 530 C C . PRO A 1 72 ? -9.261 -3.726 -8.027 1.00 97.56 72 PRO A C 1
ATOM 532 O O . PRO A 1 72 ? -10.027 -3.566 -8.973 1.00 97.56 72 PRO A O 1
ATOM 535 N N . THR A 1 73 ? -7.963 -3.407 -8.114 1.00 97.38 73 THR A N 1
ATOM 536 C CA . THR A 1 73 ? -7.356 -2.831 -9.332 1.00 97.38 73 THR A CA 1
ATOM 537 C C . THR A 1 73 ? -5.936 -3.336 -9.585 1.00 97.38 73 THR A C 1
ATOM 539 O O . THR A 1 73 ? -5.249 -3.747 -8.648 1.00 97.38 73 THR A O 1
ATOM 542 N N . THR A 1 74 ? -5.501 -3.296 -10.846 1.00 97.06 74 THR A N 1
ATOM 543 C CA . THR A 1 74 ? -4.110 -3.499 -11.273 1.00 97.06 74 THR A CA 1
ATOM 544 C C . THR A 1 74 ? -3.577 -2.189 -11.829 1.00 97.06 74 THR A C 1
ATOM 546 O O . THR A 1 74 ? -4.197 -1.595 -12.710 1.00 97.06 74 THR A O 1
ATOM 549 N N . VAL A 1 75 ? -2.422 -1.745 -11.340 1.00 95.25 75 VAL A N 1
ATOM 550 C CA . VAL A 1 75 ? -1.795 -0.493 -11.766 1.00 95.25 75 VAL A CA 1
ATOM 551 C C . VAL A 1 75 ? -0.395 -0.774 -12.287 1.00 95.25 75 VAL A C 1
ATOM 553 O O . VAL A 1 75 ? 0.392 -1.437 -11.617 1.00 95.25 75 VAL A O 1
ATOM 556 N N . SER A 1 76 ? -0.080 -0.225 -13.459 1.00 93.94 76 SER A N 1
ATOM 557 C CA . SER A 1 76 ? 1.275 -0.260 -14.005 1.00 93.94 76 SER A CA 1
ATOM 558 C C . SER A 1 76 ? 2.145 0.787 -13.311 1.00 93.94 76 SER A C 1
ATOM 560 O O . SER A 1 76 ? 1.833 1.985 -13.318 1.00 93.94 76 SER A O 1
ATOM 562 N N . VAL A 1 77 ? 3.212 0.331 -12.659 1.00 92.62 77 VAL A N 1
ATOM 563 C CA . VAL A 1 77 ? 4.111 1.150 -11.847 1.00 92.62 77 VAL A CA 1
ATOM 564 C C . VAL A 1 77 ? 5.503 1.130 -12.448 1.00 92.62 77 VAL A C 1
ATOM 566 O O . VAL A 1 77 ? 6.142 0.085 -12.563 1.00 92.62 77 VAL A O 1
ATOM 569 N N . LYS A 1 78 ? 6.015 2.320 -12.754 1.00 89.12 78 LYS A N 1
ATOM 570 C CA . LYS A 1 78 ? 7.374 2.474 -13.257 1.00 89.12 78 LYS A CA 1
ATOM 571 C C . LYS A 1 78 ? 8.401 2.002 -12.227 1.00 89.12 78 LYS A C 1
ATOM 573 O O . LYS A 1 78 ? 8.371 2.403 -11.058 1.00 89.12 78 LYS A O 1
ATOM 578 N N . ARG A 1 79 ? 9.345 1.182 -12.677 1.00 87.44 79 ARG A N 1
ATOM 579 C CA . ARG A 1 79 ? 10.515 0.767 -11.904 1.00 87.44 79 ARG A CA 1
ATOM 580 C C . ARG A 1 79 ? 11.423 1.963 -11.661 1.00 87.44 79 ARG A C 1
ATOM 582 O O . ARG A 1 79 ? 11.670 2.787 -12.543 1.00 87.44 79 ARG A O 1
ATOM 589 N N . SER A 1 80 ? 11.907 2.075 -10.435 1.00 82.69 80 SER A N 1
ATOM 590 C CA . SER A 1 80 ? 12.800 3.148 -10.021 1.00 82.69 80 SER A CA 1
ATOM 591 C C . SER A 1 80 ? 13.606 2.708 -8.812 1.00 82.69 80 SER A C 1
ATOM 593 O O . SER A 1 80 ? 13.149 1.909 -7.993 1.00 82.69 80 SER A O 1
ATOM 595 N N . ILE A 1 81 ? 14.800 3.278 -8.679 1.00 79.88 81 ILE A N 1
ATOM 596 C CA . ILE A 1 81 ? 15.597 3.159 -7.456 1.00 79.88 81 ILE A CA 1
ATOM 597 C C . ILE A 1 81 ? 14.878 3.882 -6.307 1.00 79.88 81 ILE A C 1
ATOM 599 O O . ILE A 1 81 ? 14.880 3.398 -5.177 1.00 79.88 81 ILE A O 1
ATOM 603 N N . ASN A 1 82 ? 14.191 4.988 -6.609 1.00 87.69 82 ASN A N 1
ATOM 604 C CA . ASN A 1 82 ? 13.476 5.794 -5.623 1.00 87.69 82 ASN A CA 1
ATOM 605 C C . ASN A 1 82 ? 12.235 5.082 -5.101 1.00 87.69 82 ASN A C 1
ATOM 607 O O . ASN A 1 82 ? 11.600 4.298 -5.809 1.00 87.69 82 ASN A O 1
ATOM 611 N N . ASP A 1 83 ? 11.887 5.355 -3.852 1.00 91.69 83 ASP A N 1
ATOM 612 C CA . ASP A 1 83 ? 10.721 4.773 -3.198 1.00 91.69 83 ASP A CA 1
ATOM 613 C C . ASP A 1 83 ? 9.415 5.188 -3.862 1.00 91.69 83 ASP A C 1
ATOM 615 O O . ASP A 1 83 ? 9.249 6.311 -4.344 1.00 91.69 83 ASP A O 1
ATOM 619 N N . VAL A 1 84 ? 8.498 4.225 -3.914 1.00 93.44 84 VAL A N 1
ATOM 620 C CA . VAL A 1 84 ? 7.154 4.409 -4.442 1.00 93.44 84 VAL A CA 1
ATOM 621 C C . VAL A 1 84 ? 6.199 4.245 -3.275 1.00 93.44 84 VAL A C 1
ATOM 623 O O . VAL A 1 84 ? 6.046 3.148 -2.741 1.00 93.44 84 VAL A O 1
ATOM 626 N N . ASN A 1 85 ? 5.592 5.354 -2.869 1.00 95.69 85 ASN A N 1
ATOM 627 C CA . ASN A 1 85 ? 4.644 5.396 -1.769 1.00 95.69 85 ASN A CA 1
ATOM 628 C C . ASN A 1 85 ? 3.253 5.041 -2.282 1.00 95.69 85 ASN A C 1
ATOM 630 O O . ASN A 1 85 ? 2.759 5.658 -3.230 1.00 95.69 85 ASN A O 1
ATOM 634 N N . ILE A 1 86 ? 2.619 4.081 -1.627 1.00 97.06 86 ILE A N 1
ATOM 635 C CA . ILE A 1 86 ? 1.241 3.677 -1.868 1.00 97.06 86 ILE A CA 1
ATOM 636 C C . ILE A 1 86 ? 0.392 4.182 -0.712 1.00 97.06 86 ILE A C 1
ATOM 638 O O . ILE A 1 86 ? 0.789 4.059 0.446 1.00 97.06 86 ILE A O 1
ATOM 642 N N . ALA A 1 87 ? -0.782 4.724 -1.023 1.00 96.94 87 ALA A N 1
ATOM 643 C CA . ALA A 1 87 ? -1.809 5.000 -0.032 1.00 96.94 87 ALA A CA 1
ATOM 644 C C . ALA A 1 87 ? -3.148 4.408 -0.474 1.00 96.94 87 ALA A C 1
ATOM 646 O O . ALA A 1 87 ? -3.542 4.570 -1.627 1.00 96.94 87 ALA A O 1
ATOM 647 N N . LEU A 1 88 ? -3.847 3.744 0.445 1.00 97.50 88 LEU A N 1
ATOM 648 C CA . LEU A 1 88 ? -5.224 3.301 0.264 1.00 97.50 88 LEU A CA 1
ATOM 649 C C . LEU A 1 88 ? -6.133 4.103 1.187 1.00 97.50 88 LEU A C 1
ATOM 651 O O . LEU A 1 88 ? -5.859 4.208 2.386 1.00 97.50 88 LEU A O 1
ATOM 655 N N . GLN A 1 89 ? -7.202 4.655 0.623 1.00 96.69 89 GLN A N 1
ATOM 656 C CA . GLN A 1 89 ? -8.188 5.451 1.347 1.00 96.69 89 GLN A CA 1
ATOM 657 C C . GLN A 1 89 ? -9.587 4.902 1.108 1.00 96.69 89 GLN A C 1
ATOM 659 O O . GLN A 1 89 ? -9.956 4.592 -0.022 1.00 96.69 89 GLN A O 1
ATOM 664 N N . LEU A 1 90 ? -10.366 4.802 2.176 1.00 96.12 90 LEU A N 1
ATOM 665 C CA . LEU A 1 90 ? -11.773 4.443 2.114 1.00 96.12 90 LEU A CA 1
ATOM 666 C C . LEU A 1 90 ? -12.524 5.218 3.192 1.00 96.12 90 LEU A C 1
ATOM 668 O O . LEU A 1 90 ? -12.043 5.341 4.321 1.00 96.12 90 LEU A O 1
ATOM 672 N N . ASP A 1 91 ? -13.703 5.724 2.847 1.00 92.38 91 ASP A N 1
ATOM 673 C CA . ASP A 1 91 ? -14.528 6.497 3.768 1.00 92.38 91 ASP A CA 1
ATOM 674 C C . ASP A 1 91 ? -14.876 5.687 5.018 1.00 92.38 91 ASP A C 1
ATOM 676 O O . ASP A 1 91 ? -15.362 4.559 4.945 1.00 92.38 91 ASP A O 1
ATOM 680 N N . GLY A 1 92 ? -14.618 6.276 6.187 1.00 87.44 92 GLY A N 1
ATOM 681 C CA . GLY A 1 92 ? -14.815 5.608 7.474 1.00 87.44 92 GLY A CA 1
ATOM 682 C C . GLY A 1 92 ? -13.678 4.670 7.890 1.00 87.44 92 GLY A C 1
ATOM 683 O O . GLY A 1 92 ? -13.791 4.047 8.942 1.00 87.44 92 GLY A O 1
ATOM 684 N N . TYR A 1 93 ? -12.577 4.603 7.135 1.00 92.00 93 TYR A N 1
ATOM 685 C CA . TYR A 1 93 ? -11.396 3.794 7.450 1.00 92.00 93 TYR A CA 1
ATOM 686 C C . TYR A 1 93 ? -10.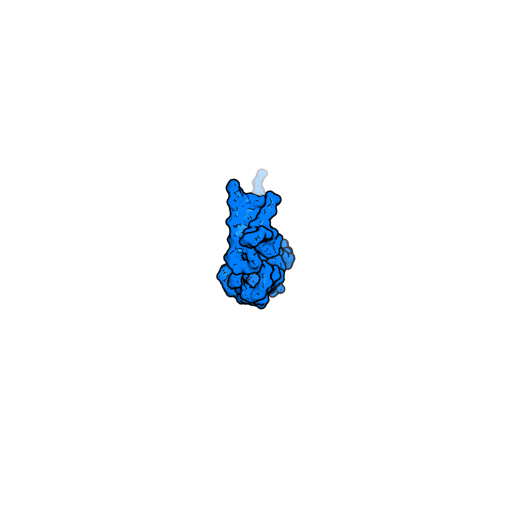119 4.639 7.544 1.00 92.00 93 TYR A C 1
ATOM 688 O O . TYR A 1 93 ? -10.014 5.734 6.985 1.00 92.00 93 TYR A O 1
ATOM 696 N N . GLU A 1 94 ? -9.134 4.117 8.267 1.00 89.75 94 GLU A N 1
ATOM 697 C CA . GLU A 1 94 ? -7.804 4.694 8.388 1.00 89.75 94 GLU A CA 1
AT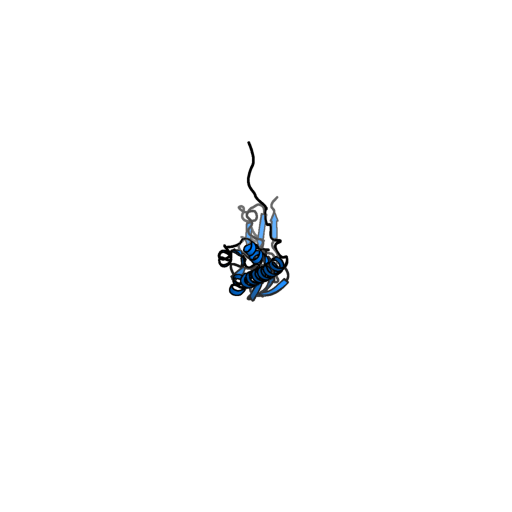OM 698 C C . GLU A 1 94 ? -7.079 4.600 7.041 1.00 89.75 94 GLU A C 1
ATOM 700 O O . GLU A 1 94 ? -7.059 3.549 6.393 1.00 89.75 94 GLU A O 1
ATOM 705 N N . THR A 1 95 ? -6.417 5.687 6.639 1.00 93.38 95 THR A N 1
ATOM 706 C CA . THR A 1 95 ? -5.547 5.662 5.459 1.00 93.38 95 THR A CA 1
ATOM 707 C C . THR A 1 95 ? -4.362 4.737 5.713 1.00 93.38 95 THR A C 1
ATOM 709 O O . THR A 1 95 ? -3.541 4.986 6.598 1.00 93.38 95 THR A O 1
ATOM 712 N N . ARG A 1 96 ? -4.230 3.685 4.904 1.00 95.00 96 ARG A N 1
ATOM 713 C CA . ARG A 1 96 ? -3.067 2.792 4.943 1.00 95.00 96 ARG A CA 1
ATOM 714 C C . ARG A 1 96 ? -2.003 3.293 3.982 1.00 95.00 96 ARG A C 1
ATOM 716 O O . ARG A 1 96 ? -2.295 3.461 2.805 1.00 95.00 96 ARG A O 1
ATOM 723 N N . GLN A 1 97 ? -0.780 3.494 4.473 1.00 95.44 97 GLN A N 1
ATOM 724 C CA . GLN A 1 97 ? 0.367 3.888 3.653 1.00 95.44 97 GLN A CA 1
ATOM 725 C C . GLN A 1 97 ? 1.517 2.899 3.812 1.00 95.44 97 GLN A C 1
ATOM 727 O O . GLN A 1 97 ? 1.793 2.447 4.923 1.00 95.44 97 GLN A O 1
ATOM 732 N N . PHE A 1 98 ? 2.182 2.573 2.709 1.00 94.56 98 PHE A N 1
ATOM 733 C CA . PHE A 1 98 ? 3.383 1.740 2.697 1.00 94.56 98 PHE A CA 1
ATOM 734 C C . PHE A 1 98 ? 4.233 2.036 1.460 1.00 94.56 98 PHE A C 1
ATOM 736 O O . PHE A 1 98 ? 3.765 2.638 0.494 1.00 94.56 98 PHE A O 1
ATOM 743 N N . VAL A 1 99 ? 5.493 1.615 1.494 1.00 94.75 99 VAL A N 1
ATOM 744 C CA . VAL A 1 99 ? 6.410 1.714 0.355 1.00 94.75 99 VAL A CA 1
ATOM 745 C C . VAL A 1 99 ? 6.421 0.375 -0.371 1.00 94.75 99 VAL A C 1
ATOM 747 O O . VAL A 1 99 ? 6.470 -0.667 0.282 1.00 94.75 99 VAL A O 1
ATOM 750 N N . LEU A 1 100 ? 6.375 0.392 -1.705 1.00 93.62 100 LEU A N 1
ATOM 751 C CA . LEU A 1 100 ? 6.537 -0.832 -2.488 1.00 93.62 100 LEU A CA 1
ATOM 752 C C . LEU A 1 100 ? 7.903 -1.465 -2.230 1.00 93.62 100 LEU A C 1
ATOM 754 O O . LEU A 1 100 ? 8.944 -0.808 -2.328 1.00 93.62 100 LEU A O 1
ATOM 758 N N . GLU A 1 101 ? 7.875 -2.759 -1.942 1.00 90.38 101 GLU A N 1
ATOM 759 C CA . GLU A 1 101 ? 9.078 -3.559 -1.779 1.00 90.38 101 GLU A CA 1
ATOM 760 C C . GLU A 1 101 ? 9.733 -3.806 -3.140 1.00 90.38 101 GLU A C 1
ATOM 762 O O . GLU A 1 101 ? 9.075 -3.922 -4.180 1.00 90.38 101 GLU A O 1
ATOM 767 N N . LYS A 1 102 ? 11.065 -3.852 -3.132 1.00 89.25 102 LYS A N 1
ATOM 768 C CA . LYS A 1 102 ? 11.874 -3.994 -4.339 1.00 89.25 102 LYS A CA 1
ATOM 769 C C . LYS A 1 102 ? 12.873 -5.115 -4.168 1.00 89.25 102 LYS A C 1
ATOM 771 O O . LYS A 1 102 ? 13.475 -5.278 -3.109 1.00 89.25 102 LYS A O 1
ATOM 776 N N . GLU A 1 103 ? 13.137 -5.806 -5.263 1.00 86.06 103 GLU A N 1
ATOM 777 C CA . GLU A 1 103 ? 14.225 -6.766 -5.363 1.00 86.06 103 GLU A CA 1
ATOM 778 C C . GLU A 1 103 ? 15.120 -6.451 -6.565 1.00 86.06 103 GLU A C 1
ATOM 780 O O . GLU A 1 103 ? 14.700 -5.841 -7.555 1.00 86.06 103 GLU A O 1
ATOM 785 N N . PHE A 1 104 ? 16.378 -6.883 -6.483 1.00 79.69 104 PHE A N 1
ATOM 786 C CA . PHE A 1 104 ? 17.322 -6.693 -7.573 1.00 79.69 104 PHE A CA 1
ATOM 787 C C . PHE A 1 104 ? 16.928 -7.552 -8.777 1.00 79.69 104 PHE A C 1
ATOM 789 O O . PHE A 1 104 ? 16.717 -8.767 -8.674 1.00 79.69 104 PHE A O 1
ATOM 796 N N . ASN A 1 105 ? 16.880 -6.935 -9.950 1.00 73.81 105 ASN A N 1
ATOM 797 C CA . ASN A 1 105 ? 16.658 -7.643 -11.193 1.00 73.81 105 ASN A CA 1
ATOM 798 C C . ASN A 1 105 ? 17.924 -8.425 -11.571 1.00 73.81 105 ASN A C 1
ATOM 800 O O . ASN A 1 105 ? 18.909 -7.871 -12.051 1.00 73.81 105 ASN A O 1
ATOM 804 N N . LYS A 1 106 ? 17.903 -9.748 -11.375 1.00 70.50 106 LYS A N 1
ATOM 805 C CA . LYS A 1 106 ? 19.045 -10.629 -11.685 1.00 70.50 106 LYS A CA 1
ATOM 806 C C . LYS A 1 106 ? 19.474 -10.567 -13.155 1.00 70.50 106 LYS A C 1
ATOM 808 O O . LYS A 1 106 ? 20.631 -10.853 -13.442 1.00 70.50 106 LYS A O 1
ATOM 813 N N . ALA A 1 107 ? 18.594 -10.164 -14.076 1.00 65.56 107 ALA A N 1
ATOM 814 C CA . ALA A 1 107 ? 18.969 -9.941 -15.471 1.00 65.56 107 ALA A CA 1
ATOM 815 C C . ALA A 1 107 ? 20.031 -8.832 -15.619 1.00 65.56 107 ALA A C 1
ATOM 817 O O . ALA A 1 107 ? 20.897 -8.930 -16.486 1.00 65.56 107 ALA A O 1
ATOM 818 N N . SER A 1 108 ? 20.046 -7.848 -14.715 1.00 62.25 108 SER A N 1
ATOM 819 C CA . SER A 1 108 ? 21.034 -6.763 -14.683 1.00 62.25 108 SER A CA 1
ATOM 820 C C . SER A 1 108 ? 22.446 -7.242 -14.312 1.00 62.25 108 SER A C 1
ATOM 822 O O . SER A 1 108 ? 23.428 -6.551 -14.569 1.00 62.25 108 SER A O 1
ATOM 824 N N . PHE A 1 109 ? 22.587 -8.456 -13.763 1.00 55.81 109 PHE A N 1
ATOM 825 C CA . PHE A 1 109 ? 23.890 -9.062 -13.472 1.00 55.81 109 PHE A CA 1
ATOM 826 C C . PHE A 1 109 ? 24.675 -9.446 -14.742 1.00 55.81 109 PHE A C 1
ATOM 828 O O . PHE A 1 109 ? 25.903 -9.467 -14.716 1.00 55.81 109 PHE A O 1
ATOM 835 N N . PHE A 1 110 ? 24.010 -9.706 -15.875 1.00 56.97 110 PHE A N 1
ATOM 836 C CA . PHE A 1 110 ? 24.685 -10.105 -17.120 1.00 56.97 110 PHE A CA 1
ATOM 837 C C . PHE A 1 110 ? 25.404 -8.951 -17.849 1.00 56.97 110 PHE A C 1
ATOM 839 O O . PHE A 1 110 ? 26.144 -9.203 -18.798 1.00 56.97 110 PHE A O 1
ATOM 846 N N . ASN A 1 111 ? 25.295 -7.707 -17.369 1.00 54.44 111 ASN A N 1
ATOM 847 C CA . ASN A 1 111 ? 26.007 -6.535 -17.905 1.00 54.44 111 ASN A CA 1
ATOM 848 C C . ASN A 1 111 ? 27.478 -6.424 -17.428 1.00 54.44 111 ASN A C 1
ATOM 850 O O . ASN A 1 111 ? 28.079 -5.350 -17.426 1.00 54.44 111 ASN A O 1
ATOM 854 N N . LEU A 1 112 ? 28.082 -7.551 -17.034 1.00 49.88 112 LEU A N 1
ATOM 855 C CA . LEU A 1 112 ? 29.309 -7.654 -16.230 1.00 49.88 112 LEU A CA 1
ATOM 856 C C . LEU A 1 112 ? 30.626 -7.280 -16.943 1.00 49.88 112 LEU A C 1
ATOM 858 O O . LEU A 1 112 ? 31.689 -7.369 -16.336 1.00 49.88 112 LEU A O 1
ATOM 862 N N . PHE A 1 113 ? 30.603 -6.856 -18.209 1.00 54.88 113 PHE A N 1
ATOM 863 C CA . PHE A 1 113 ? 31.838 -6.572 -18.953 1.00 54.88 113 PHE A CA 1
ATOM 864 C C . PHE A 1 113 ? 32.285 -5.099 -18.927 1.00 54.88 113 PHE A C 1
ATOM 866 O O . PHE A 1 113 ? 33.397 -4.818 -19.373 1.00 54.88 113 PHE A O 1
ATOM 873 N N . ASN A 1 114 ? 31.483 -4.151 -18.408 1.00 55.47 114 ASN A N 1
ATOM 874 C CA . ASN A 1 114 ? 31.873 -2.732 -18.348 1.00 55.47 114 ASN A CA 1
ATOM 875 C C . ASN A 1 114 ? 31.048 -1.907 -17.323 1.00 55.47 114 ASN A C 1
ATOM 877 O O . ASN A 1 114 ? 29.823 -1.856 -17.395 1.00 55.47 114 ASN A O 1
ATOM 881 N N . VAL A 1 115 ? 31.730 -1.199 -16.408 1.00 57.12 115 VAL A N 1
ATOM 882 C CA . VAL A 1 115 ? 31.159 -0.333 -15.344 1.00 57.12 115 VAL A CA 1
ATOM 883 C C . VAL A 1 115 ? 30.191 0.736 -15.877 1.00 57.12 115 VAL A C 1
ATOM 885 O O . VAL A 1 115 ? 29.254 1.121 -15.180 1.00 57.12 115 VAL A O 1
ATOM 888 N N . LEU A 1 116 ? 30.360 1.190 -17.123 1.00 58.19 116 LEU A N 1
ATOM 889 C CA . LEU A 1 116 ? 29.463 2.169 -17.749 1.00 58.19 116 LEU A CA 1
ATOM 890 C C . LEU A 1 116 ? 28.021 1.654 -17.910 1.00 58.19 116 LEU A C 1
ATOM 892 O O . LEU A 1 116 ? 27.092 2.457 -17.944 1.00 58.19 116 LEU A O 1
ATOM 896 N N . PHE A 1 117 ? 27.812 0.337 -17.969 1.00 61.84 117 PHE A N 1
ATOM 897 C CA . PHE A 1 117 ? 26.482 -0.245 -18.166 1.00 61.84 117 PHE A CA 1
ATOM 898 C C . PHE A 1 117 ? 25.632 -0.226 -16.895 1.00 61.84 117 PHE A C 1
ATOM 900 O O . PHE A 1 117 ? 24.425 -0.020 -16.977 1.00 61.84 117 PHE A O 1
ATOM 907 N N . TRP A 1 118 ? 26.253 -0.306 -15.714 1.00 62.16 118 TRP A N 1
ATOM 908 C CA . TRP A 1 118 ? 25.532 -0.149 -14.447 1.00 62.16 118 TRP A CA 1
ATOM 909 C C . TRP A 1 118 ? 24.920 1.247 -14.302 1.00 62.16 118 TRP A C 1
ATOM 911 O O . TRP A 1 118 ? 23.839 1.382 -13.737 1.00 62.16 118 TRP A O 1
ATOM 921 N N . ALA A 1 119 ? 25.570 2.282 -14.846 1.00 66.00 119 ALA A N 1
ATOM 922 C CA . ALA A 1 119 ? 25.019 3.635 -14.846 1.00 66.00 119 ALA A CA 1
ATOM 923 C C . ALA A 1 119 ? 23.756 3.735 -15.720 1.00 66.00 119 ALA A C 1
ATOM 925 O O . ALA A 1 119 ? 22.779 4.358 -15.315 1.00 66.00 119 ALA A O 1
ATOM 926 N N . VAL A 1 120 ? 23.747 3.088 -16.889 1.00 64.62 120 VAL A N 1
ATOM 927 C CA . VAL A 1 120 ? 22.587 3.074 -17.798 1.00 64.62 120 VAL A CA 1
ATOM 928 C C . VAL A 1 120 ? 21.417 2.292 -17.194 1.00 64.62 120 VAL A C 1
ATOM 930 O O . VAL A 1 120 ? 20.277 2.757 -17.242 1.00 64.62 120 VAL A O 1
ATOM 933 N N . ASP A 1 121 ? 21.678 1.149 -16.561 1.00 64.00 121 ASP A N 1
ATOM 934 C CA . ASP A 1 121 ? 20.638 0.377 -15.873 1.00 64.00 121 ASP A CA 1
ATOM 935 C C . ASP A 1 121 ? 20.080 1.109 -14.647 1.00 64.00 121 ASP A C 1
ATOM 937 O O . ASP A 1 121 ? 18.870 1.109 -14.412 1.00 64.00 121 ASP A O 1
ATOM 941 N N . ALA A 1 122 ? 20.949 1.777 -13.878 1.00 66.81 122 ALA A N 1
ATOM 942 C CA . ALA A 1 122 ? 20.533 2.588 -12.739 1.00 66.81 122 ALA A CA 1
ATOM 943 C C . ALA A 1 122 ? 19.618 3.734 -13.175 1.00 66.81 122 ALA A C 1
ATOM 945 O O . ALA A 1 122 ? 18.567 3.956 -12.577 1.00 66.81 122 ALA A O 1
ATOM 946 N N . VAL A 1 123 ? 19.999 4.434 -14.247 1.00 66.69 123 VAL A N 1
ATOM 947 C CA . VAL A 1 123 ? 19.222 5.549 -14.797 1.00 66.69 123 VAL A CA 1
ATOM 948 C C . VAL A 1 123 ? 17.909 5.070 -15.418 1.00 66.69 123 VAL A C 1
ATOM 950 O O . VAL A 1 123 ? 16.887 5.736 -15.261 1.00 66.69 123 VAL A O 1
ATOM 953 N N . SER A 1 124 ? 17.902 3.924 -16.103 1.00 66.12 124 SER A N 1
ATOM 954 C CA . SER A 1 124 ? 16.682 3.382 -16.720 1.00 66.12 124 SER A CA 1
ATOM 955 C C . SER A 1 124 ? 15.724 2.724 -15.720 1.00 66.12 124 SER A C 1
ATOM 957 O O . SER A 1 124 ? 14.566 2.493 -16.061 1.00 66.12 124 SER A O 1
ATOM 959 N N . GLY A 1 125 ? 16.177 2.450 -14.492 1.00 68.44 125 GLY A N 1
ATOM 960 C CA . GLY A 1 125 ? 15.385 1.783 -13.459 1.00 68.44 125 GLY A CA 1
ATOM 961 C C . GLY A 1 125 ? 15.304 0.264 -13.631 1.00 68.44 125 GLY A C 1
ATOM 962 O O . GLY A 1 125 ? 14.605 -0.386 -12.864 1.00 68.44 125 GLY A O 1
ATOM 963 N N . SER A 1 126 ? 16.035 -0.323 -14.586 1.00 69.69 126 SER A N 1
ATOM 964 C CA . SER A 1 126 ? 16.038 -1.771 -14.845 1.00 69.69 126 SER A CA 1
ATOM 965 C C . SER A 1 126 ? 16.723 -2.587 -13.739 1.00 69.69 126 SER A C 1
ATOM 967 O O . SER A 1 126 ? 16.541 -3.803 -13.693 1.00 69.69 126 SER A O 1
ATOM 969 N N . LEU A 1 127 ? 17.494 -1.941 -12.847 1.00 74.62 127 LEU A N 1
ATOM 970 C CA . LEU A 1 127 ? 18.180 -2.580 -11.713 1.00 74.62 127 LEU A CA 1
ATOM 971 C C . LEU A 1 127 ? 17.231 -3.175 -10.672 1.00 74.62 127 LEU A C 1
ATOM 973 O O . LEU A 1 127 ? 17.570 -4.182 -10.057 1.00 74.62 127 LEU A O 1
ATOM 977 N N . MET A 1 128 ? 16.084 -2.538 -10.447 1.00 80.62 128 MET A N 1
ATOM 978 C CA . MET A 1 128 ? 15.149 -2.904 -9.385 1.00 80.62 128 MET A CA 1
ATOM 979 C C . MET A 1 128 ? 13.798 -3.235 -10.001 1.00 80.62 128 MET A C 1
ATOM 981 O O . MET A 1 128 ? 13.342 -2.533 -10.899 1.00 80.62 128 MET A O 1
ATOM 985 N N . LYS A 1 129 ? 13.150 -4.281 -9.502 1.00 85.62 129 LYS A N 1
ATOM 986 C CA . LYS A 1 129 ? 11.758 -4.610 -9.823 1.00 85.62 129 LYS A CA 1
ATOM 987 C C . LYS A 1 129 ? 10.922 -4.588 -8.554 1.00 85.62 129 LYS A C 1
ATOM 989 O O . LYS A 1 129 ? 11.446 -4.865 -7.474 1.00 85.62 129 LYS A O 1
ATOM 994 N N . HIS A 1 130 ? 9.645 -4.258 -8.691 1.00 88.25 130 HIS A N 1
ATOM 995 C CA . HIS A 1 130 ? 8.708 -4.306 -7.574 1.00 88.25 130 HIS A CA 1
ATOM 996 C C . HIS A 1 130 ? 8.329 -5.760 -7.294 1.00 88.25 130 HIS A C 1
ATOM 998 O O . HIS A 1 130 ? 7.891 -6.482 -8.193 1.00 88.25 130 HIS A O 1
ATOM 1004 N N . ALA A 1 131 ? 8.529 -6.195 -6.054 1.00 86.31 131 ALA A N 1
ATOM 1005 C CA . ALA A 1 131 ? 8.159 -7.524 -5.593 1.00 86.31 131 ALA A CA 1
ATOM 1006 C C . ALA A 1 131 ? 7.789 -7.449 -4.108 1.00 86.31 131 ALA A C 1
ATOM 1008 O O . ALA A 1 131 ? 8.619 -6.986 -3.328 1.00 86.31 131 ALA A O 1
ATOM 1009 N N . PRO A 1 132 ? 6.595 -7.920 -3.704 1.00 91.00 132 PRO A N 1
ATOM 1010 C CA . PRO A 1 132 ? 5.602 -8.649 -4.505 1.00 91.00 132 PRO A CA 1
ATOM 1011 C C . PRO A 1 132 ? 4.813 -7.772 -5.502 1.00 91.00 132 PRO A C 1
ATOM 1013 O O . PRO A 1 132 ? 4.757 -6.556 -5.380 1.00 91.00 132 PRO A O 1
ATOM 1016 N N . GLN A 1 133 ? 4.180 -8.404 -6.499 1.00 92.06 133 GLN A N 1
ATOM 1017 C CA . GLN A 1 133 ? 3.276 -7.748 -7.468 1.00 92.06 133 GLN A CA 1
ATOM 1018 C C . GLN A 1 133 ? 1.790 -7.880 -7.082 1.00 92.06 133 GLN A C 1
ATOM 1020 O O . GLN A 1 133 ? 0.905 -7.481 -7.836 1.00 92.06 133 GLN A O 1
ATOM 1025 N N . TYR A 1 134 ? 1.502 -8.449 -5.912 1.00 95.19 134 TYR A N 1
ATOM 1026 C CA . TYR A 1 134 ? 0.157 -8.616 -5.374 1.00 95.19 134 TYR A CA 1
ATOM 1027 C C . TYR A 1 134 ? 0.151 -8.190 -3.910 1.00 95.19 134 TYR A C 1
ATOM 1029 O O . TYR A 1 134 ? 0.946 -8.695 -3.116 1.00 95.19 134 TYR A O 1
ATOM 1037 N N . TYR A 1 135 ? -0.751 -7.274 -3.574 1.00 95.56 135 TYR A N 1
ATOM 1038 C CA . TYR A 1 135 ? -0.959 -6.787 -2.220 1.00 95.56 135 TYR A CA 1
ATOM 1039 C C . TYR A 1 135 ? -2.430 -6.918 -1.849 1.00 95.56 135 TYR A C 1
ATOM 1041 O O . TYR A 1 135 ? -3.302 -6.387 -2.537 1.00 95.56 135 TYR A O 1
ATOM 1049 N N . GLU A 1 136 ? -2.681 -7.565 -0.718 1.00 95.62 136 GLU A N 1
ATOM 1050 C CA . GLU A 1 136 ? -3.986 -7.625 -0.073 1.00 95.62 136 GLU A CA 1
ATOM 1051 C C . GLU A 1 136 ? -3.921 -6.812 1.222 1.00 95.62 136 GLU A C 1
ATOM 1053 O O . GLU A 1 136 ? -3.106 -7.088 2.105 1.00 95.62 136 GLU A O 1
ATOM 1058 N N . ILE A 1 137 ? -4.727 -5.753 1.306 1.00 94.81 137 ILE A N 1
ATOM 1059 C CA . ILE A 1 137 ? -4.669 -4.781 2.398 1.00 94.81 137 ILE A CA 1
ATOM 1060 C C . ILE A 1 137 ? -5.979 -4.783 3.181 1.00 94.81 137 ILE A C 1
ATOM 1062 O O . ILE A 1 137 ? -7.001 -4.285 2.716 1.00 94.81 137 ILE A O 1
ATOM 1066 N N . THR A 1 138 ? -5.935 -5.223 4.434 1.00 94.31 138 THR A N 1
ATOM 1067 C CA . THR A 1 138 ? -7.053 -5.015 5.361 1.00 94.31 138 THR A CA 1
ATOM 1068 C C . THR A 1 138 ? -7.038 -3.580 5.896 1.00 94.31 138 THR A C 1
ATOM 1070 O O . THR A 1 138 ? -6.068 -3.138 6.536 1.00 94.31 138 THR A O 1
ATOM 1073 N N . LEU A 1 139 ? -8.119 -2.847 5.636 1.00 91.88 139 LEU A N 1
ATOM 1074 C CA . LEU A 1 139 ? -8.343 -1.501 6.147 1.00 91.88 139 LEU A CA 1
ATOM 1075 C C . LEU A 1 139 ? -8.959 -1.556 7.542 1.00 91.88 139 LEU A C 1
ATOM 1077 O O . LEU A 1 139 ? -9.707 -2.466 7.892 1.00 91.88 139 LEU A O 1
ATOM 1081 N N . ARG A 1 140 ? -8.634 -0.557 8.359 1.00 88.75 140 ARG A N 1
ATOM 1082 C CA . ARG A 1 140 ? -9.105 -0.471 9.743 1.00 88.75 140 ARG A CA 1
ATOM 1083 C C . ARG A 1 140 ? -10.159 0.622 9.856 1.00 88.75 140 ARG A C 1
ATOM 1085 O O . ARG A 1 140 ? -9.885 1.714 9.372 1.00 88.75 140 ARG A O 1
ATOM 1092 N N . PRO A 1 141 ? -11.336 0.371 10.448 1.00 86.75 141 PRO A N 1
ATOM 1093 C CA . PRO A 1 141 ? -12.330 1.418 10.641 1.00 86.7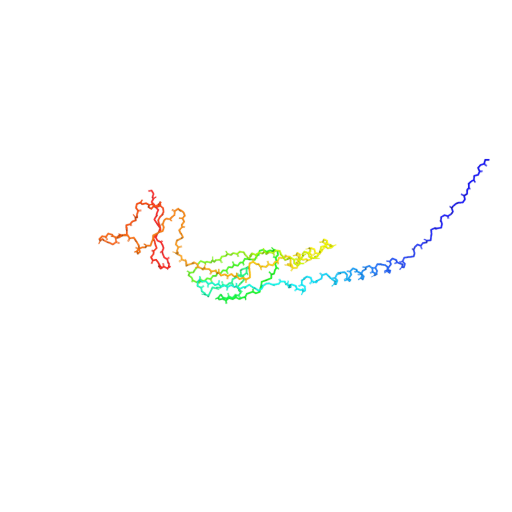5 141 PRO A CA 1
ATOM 1094 C C . PRO A 1 141 ? -11.789 2.544 11.531 1.00 86.75 141 PRO A C 1
ATOM 1096 O O . PRO A 1 141 ? -11.099 2.290 12.520 1.00 86.75 141 PRO A O 1
ATOM 1099 N N . ASN A 1 142 ? -12.139 3.785 11.207 1.00 80.25 142 ASN A N 1
ATOM 1100 C CA . ASN A 1 142 ? -11.827 4.940 12.039 1.00 80.25 142 ASN A CA 1
ATOM 1101 C C . ASN A 1 142 ? -12.565 4.846 13.383 1.00 80.25 142 ASN A C 1
ATOM 1103 O O . ASN A 1 142 ? -13.716 4.414 13.457 1.00 80.25 142 ASN A O 1
ATOM 1107 N N . GLY A 1 143 ? -11.904 5.291 14.454 1.00 67.00 143 GLY A N 1
ATOM 1108 C CA . GLY A 1 143 ? -12.492 5.327 15.796 1.00 67.00 143 GLY A CA 1
ATOM 1109 C C . GLY A 1 143 ? -12.407 4.014 16.579 1.00 67.00 143 GLY A C 1
ATOM 1110 O O . GLY A 1 143 ? -12.982 3.939 17.662 1.00 67.00 143 GLY A O 1
ATOM 1111 N N . VAL A 1 144 ? -11.678 3.009 16.079 1.00 64.62 144 VAL A N 1
ATOM 1112 C CA . VAL A 1 144 ? -11.324 1.802 16.840 1.00 64.62 144 VAL A CA 1
ATOM 1113 C C . VAL A 1 144 ? -9.995 2.044 17.561 1.00 64.62 144 VAL A C 1
ATOM 1115 O O . VAL A 1 144 ? -8.955 2.181 16.919 1.00 64.62 144 VAL A O 1
ATOM 1118 N N . VAL A 1 145 ? -10.000 2.097 18.897 1.00 61.41 145 VAL A N 1
ATOM 1119 C CA . VAL A 1 145 ? -8.743 2.131 19.668 1.00 61.41 145 VAL A CA 1
ATOM 1120 C C . VAL A 1 145 ? -8.039 0.786 19.508 1.00 61.41 145 VAL A C 1
ATOM 1122 O O . VAL A 1 145 ? -8.658 -0.264 19.661 1.00 61.41 145 VAL A O 1
ATOM 1125 N N . GLN A 1 146 ? -6.753 0.812 19.154 1.00 62.50 146 GLN A N 1
ATOM 1126 C CA . GLN A 1 146 ? -5.938 -0.397 19.039 1.00 62.50 146 GLN A CA 1
ATOM 1127 C C . GLN A 1 146 ? -5.486 -0.869 20.416 1.00 62.50 146 GLN A C 1
ATOM 1129 O O . GLN A 1 146 ? -5.228 -0.052 21.300 1.00 62.50 146 GLN A O 1
ATOM 1134 N N . GLN A 1 147 ? -5.371 -2.189 20.584 1.00 61.19 147 GLN A N 1
ATOM 1135 C CA . GLN A 1 147 ? -4.860 -2.783 21.814 1.00 61.19 147 GLN A CA 1
ATOM 1136 C C . GLN A 1 147 ? -3.385 -2.404 21.923 1.00 61.19 147 GLN A C 1
ATOM 1138 O O . GLN A 1 147 ? -2.526 -3.042 21.315 1.00 61.19 147 GLN A O 1
ATOM 1143 N N . SER A 1 148 ? -3.091 -1.311 22.619 1.00 60.75 148 SER A N 1
ATOM 1144 C CA . SER A 1 148 ? -1.720 -0.926 22.908 1.00 60.75 148 SER A CA 1
ATOM 1145 C C . SER A 1 148 ? -1.253 -1.682 24.148 1.00 60.75 148 SER A C 1
ATOM 1147 O O . SER A 1 148 ? -2.049 -2.118 24.983 1.00 60.75 148 SER A O 1
ATOM 1149 N N . THR A 1 149 ? 0.057 -1.851 24.300 1.00 60.53 149 THR A N 1
ATOM 1150 C CA . THR A 1 149 ? 0.613 -2.487 25.502 1.00 60.53 149 THR A CA 1
ATOM 1151 C C . THR A 1 149 ? 0.231 -1.728 26.776 1.00 60.53 149 THR A C 1
ATOM 1153 O O . THR A 1 149 ? 0.185 -2.337 27.838 1.00 60.53 149 THR A O 1
ATOM 1156 N N . ASP A 1 150 ? -0.148 -0.454 26.669 1.00 70.62 150 ASP A N 1
ATOM 1157 C CA . ASP A 1 150 ? -0.467 0.427 27.796 1.00 70.62 150 ASP A CA 1
ATOM 1158 C C . ASP A 1 150 ? -1.975 0.670 27.990 1.00 70.62 150 ASP A C 1
ATOM 1160 O O . ASP A 1 150 ? -2.381 1.230 29.010 1.00 70.62 150 ASP A O 1
ATOM 1164 N N . VAL A 1 151 ? -2.811 0.228 27.040 1.00 75.62 151 VAL A N 1
ATOM 1165 C CA . VAL A 1 151 ? -4.270 0.406 27.057 1.00 75.62 151 VAL A CA 1
ATOM 1166 C C . VAL A 1 151 ? -4.955 -0.952 27.018 1.00 75.62 151 VAL A C 1
ATOM 1168 O O . VAL A 1 151 ? -4.813 -1.706 26.055 1.00 75.62 151 VAL A O 1
ATOM 1171 N N . ASP A 1 152 ? -5.751 -1.249 28.041 1.00 82.56 152 ASP A N 1
ATOM 1172 C CA . ASP A 1 152 ? -6.617 -2.424 28.004 1.00 82.56 152 ASP A CA 1
ATOM 1173 C C . ASP A 1 152 ? -7.944 -2.075 27.328 1.00 82.56 152 ASP A C 1
ATOM 1175 O O . ASP A 1 152 ? -8.650 -1.145 27.732 1.00 82.56 152 ASP A O 1
ATOM 1179 N N . LEU A 1 153 ? -8.263 -2.825 26.272 1.00 82.38 153 LEU A N 1
ATOM 1180 C CA . LEU A 1 153 ? -9.511 -2.689 25.537 1.00 82.38 153 LEU A CA 1
ATOM 1181 C C . LEU A 1 153 ? -10.565 -3.634 26.078 1.00 82.38 153 LEU A C 1
ATOM 1183 O O . LEU A 1 153 ? -10.344 -4.842 26.160 1.00 82.38 153 LEU A O 1
ATOM 1187 N N . TYR A 1 154 ? -11.740 -3.078 26.337 1.00 84.50 154 TYR A N 1
ATOM 1188 C CA . TYR A 1 154 ? -12.929 -3.845 26.661 1.00 84.50 154 TYR A CA 1
ATOM 1189 C C . TYR A 1 154 ? -14.048 -3.493 25.697 1.00 84.50 154 TYR A C 1
ATOM 1191 O O . TYR A 1 154 ? -14.254 -2.329 25.346 1.00 84.50 154 TYR A O 1
ATOM 1199 N N . ARG A 1 155 ? -14.805 -4.501 25.273 1.00 81.94 155 ARG A N 1
ATOM 1200 C CA . ARG A 1 155 ? -16.057 -4.245 24.571 1.00 81.94 155 ARG A CA 1
ATOM 1201 C C . ARG A 1 155 ? -17.164 -4.035 25.594 1.00 81.94 155 ARG A C 1
ATOM 1203 O O . ARG A 1 155 ? -17.239 -4.782 26.572 1.00 81.94 155 ARG A O 1
ATOM 1210 N N . ALA A 1 156 ? -18.018 -3.044 25.366 1.00 84.25 156 ALA A N 1
ATOM 1211 C CA . ALA A 1 156 ? -19.110 -2.710 26.274 1.00 84.25 156 ALA A CA 1
ATOM 1212 C C . ALA A 1 156 ? -20.057 -3.902 26.515 1.00 84.25 156 ALA A C 1
ATOM 1214 O O . ALA A 1 156 ? -20.494 -4.110 27.640 1.00 84.25 156 ALA A O 1
ATOM 1215 N N . ASP A 1 157 ? -20.291 -4.728 25.489 1.00 85.00 157 ASP A N 1
ATOM 1216 C CA . ASP A 1 157 ? -21.117 -5.945 25.534 1.00 85.00 157 ASP A CA 1
ATOM 1217 C C . ASP A 1 157 ? -20.499 -7.103 26.344 1.00 85.00 157 ASP A C 1
ATOM 1219 O O . ASP A 1 157 ? -21.200 -8.051 26.692 1.00 85.00 157 ASP A O 1
ATOM 1223 N N . THR A 1 158 ? -19.201 -7.033 26.655 1.00 85.12 158 THR A N 1
ATOM 1224 C CA . THR A 1 158 ? -18.471 -8.068 27.413 1.00 85.12 158 THR A CA 1
ATOM 1225 C C . THR A 1 158 ? -18.213 -7.709 28.873 1.00 85.12 158 THR A C 1
ATOM 1227 O O . THR A 1 158 ? -17.753 -8.562 29.630 1.00 85.12 158 THR A O 1
ATOM 1230 N N . LEU A 1 159 ? -18.454 -6.457 29.268 1.00 87.62 159 LEU A N 1
ATOM 1231 C CA . LEU A 1 159 ? -18.240 -6.008 30.639 1.00 87.62 159 LEU A CA 1
ATOM 1232 C C . LEU A 1 159 ? -19.451 -6.347 31.507 1.00 87.62 159 LEU A C 1
ATOM 1234 O O . LEU A 1 159 ? -20.597 -6.158 31.098 1.00 87.62 159 LEU A O 1
ATOM 1238 N N . ASP A 1 160 ? -19.186 -6.794 32.734 1.00 90.12 160 ASP A N 1
ATOM 1239 C CA . ASP A 1 160 ? -20.235 -6.960 33.735 1.00 90.12 160 ASP A CA 1
ATOM 1240 C C . ASP A 1 160 ? -20.921 -5.614 33.996 1.00 90.12 160 ASP A C 1
ATOM 1242 O O . ASP A 1 160 ? -20.292 -4.555 33.952 1.00 90.12 160 ASP A O 1
ATOM 1246 N N . SER A 1 161 ? -22.217 -5.644 34.295 1.00 90.44 161 SER A N 1
ATOM 1247 C CA . SER A 1 161 ? -22.985 -4.452 34.654 1.00 90.44 161 SER A CA 1
ATOM 1248 C C . SER A 1 161 ? -23.667 -4.630 36.004 1.00 90.44 161 SER A C 1
ATOM 1250 O O . SER A 1 161 ? -24.041 -5.739 36.389 1.00 90.44 161 SER A O 1
ATOM 1252 N N . ASN A 1 162 ? -23.798 -3.537 36.757 1.00 91.50 162 ASN A N 1
ATOM 1253 C CA . ASN A 1 162 ? -24.573 -3.542 37.997 1.00 91.50 162 ASN A CA 1
ATOM 1254 C C . ASN A 1 162 ? -26.077 -3.340 37.728 1.00 91.50 162 ASN A C 1
ATOM 1256 O O . ASN A 1 162 ? -26.500 -3.081 36.604 1.00 91.50 162 ASN A O 1
ATOM 1260 N N . GLU A 1 163 ? -26.889 -3.404 38.785 1.00 91.62 163 GLU A N 1
ATOM 1261 C CA . GLU A 1 163 ? -28.352 -3.227 38.730 1.00 91.62 163 GLU A CA 1
ATOM 1262 C C . GLU A 1 163 ? -28.824 -1.887 38.129 1.00 91.62 163 GLU A C 1
ATOM 1264 O O . GLU A 1 163 ? -29.956 -1.788 37.664 1.00 91.62 163 GLU A O 1
ATOM 1269 N N . ASN A 1 164 ? -27.949 -0.877 38.086 1.00 90.50 164 ASN A N 1
ATOM 1270 C CA . ASN A 1 164 ? -28.221 0.440 37.506 1.00 90.50 164 ASN A CA 1
ATOM 1271 C C . ASN A 1 164 ? -27.693 0.582 36.064 1.00 90.50 164 ASN A C 1
ATOM 1273 O O . ASN A 1 164 ? -27.761 1.669 35.493 1.00 90.50 164 ASN A O 1
ATOM 1277 N N . GLY A 1 165 ? -27.135 -0.486 35.484 1.00 81.56 165 GLY A N 1
ATOM 1278 C CA . GLY A 1 165 ? -26.577 -0.497 34.130 1.00 81.56 165 GLY A CA 1
ATOM 1279 C C . GLY A 1 165 ? -25.180 0.117 34.005 1.00 81.56 165 GLY A C 1
ATOM 1280 O O . GLY A 1 165 ? -24.722 0.355 32.890 1.00 81.56 165 GLY A O 1
ATOM 1281 N N . ALA A 1 166 ? -24.481 0.382 35.114 1.00 84.81 166 ALA A N 1
ATOM 1282 C CA . ALA A 1 166 ? -23.100 0.857 35.055 1.00 84.81 166 ALA A CA 1
ATOM 1283 C C . ALA A 1 166 ? -22.147 -0.310 34.760 1.00 84.81 166 ALA A C 1
ATOM 1285 O O . ALA A 1 166 ? -22.199 -1.335 35.443 1.00 84.81 166 ALA A O 1
ATOM 1286 N N . LEU A 1 167 ? -21.266 -0.130 33.771 1.00 88.00 167 LEU A N 1
ATOM 1287 C CA . LEU A 1 167 ? -20.240 -1.108 33.402 1.00 88.00 167 LEU A CA 1
ATOM 1288 C C . LEU A 1 167 ? -19.160 -1.205 34.492 1.00 88.00 167 LEU A C 1
ATOM 1290 O O . LEU A 1 167 ? -18.664 -0.189 34.986 1.00 88.00 167 LEU A O 1
ATOM 1294 N N . ILE A 1 168 ? -18.783 -2.430 34.847 1.00 86.62 168 ILE A N 1
ATOM 1295 C CA . ILE A 1 168 ? -17.791 -2.754 35.872 1.00 86.62 168 ILE A CA 1
ATOM 1296 C C . ILE A 1 168 ? -16.464 -3.062 35.182 1.00 86.62 168 ILE A C 1
ATOM 1298 O O . ILE A 1 168 ? -16.331 -4.046 34.459 1.00 86.62 168 ILE A O 1
ATOM 1302 N N . ILE A 1 169 ? -15.457 -2.223 35.428 1.00 86.56 169 ILE A N 1
ATOM 1303 C CA . ILE A 1 169 ? -14.112 -2.420 34.881 1.00 86.56 169 ILE A CA 1
ATOM 1304 C C . ILE A 1 169 ? -13.341 -3.423 35.762 1.00 86.56 169 ILE A C 1
ATOM 1306 O O . ILE A 1 169 ? -13.280 -3.221 36.981 1.00 86.56 169 ILE A O 1
ATOM 1310 N N . PRO A 1 170 ? -12.723 -4.479 35.193 1.00 84.00 170 PRO A N 1
ATOM 1311 C CA . PRO A 1 170 ? -11.947 -5.450 35.962 1.00 84.00 170 PRO A CA 1
ATOM 1312 C C . PRO A 1 170 ? -10.785 -4.803 36.720 1.00 84.00 170 PRO A C 1
ATOM 1314 O O . PRO A 1 170 ? -10.019 -4.029 36.157 1.00 84.00 170 PRO A O 1
ATOM 1317 N N . ALA A 1 171 ? -10.577 -5.179 37.984 1.00 81.31 171 ALA A N 1
ATOM 1318 C CA . ALA A 1 171 ? -9.513 -4.601 38.816 1.00 81.31 171 ALA A CA 1
ATOM 1319 C C . ALA A 1 171 ? -8.088 -4.862 38.283 1.00 81.31 171 ALA A C 1
ATOM 1321 O O . ALA A 1 171 ? -7.158 -4.135 38.631 1.00 81.31 171 ALA A O 1
ATOM 1322 N N . SER A 1 172 ? -7.920 -5.885 37.439 1.00 80.81 172 SER A N 1
ATOM 1323 C CA . SER A 1 172 ? -6.661 -6.219 36.766 1.00 80.81 172 SER A CA 1
ATOM 1324 C C . SER A 1 172 ? -6.334 -5.312 35.577 1.00 80.81 172 SER A C 1
ATOM 1326 O O . SER A 1 172 ? -5.297 -5.515 34.949 1.00 80.81 172 SER A O 1
ATOM 1328 N N . SER A 1 173 ? -7.207 -4.362 35.232 1.00 78.25 173 SER A N 1
ATOM 1329 C CA . SER A 1 173 ? -7.001 -3.473 34.096 1.00 78.25 173 SER A CA 1
ATOM 1330 C C . SER A 1 173 ? -5.859 -2.483 34.344 1.00 78.25 173 SER A C 1
ATOM 1332 O O . SER A 1 173 ? -5.635 -2.020 35.472 1.00 78.25 173 SER A O 1
ATOM 1334 N N . LYS A 1 174 ? -5.174 -2.097 33.267 1.00 80.19 174 LYS A N 1
ATOM 1335 C CA . LYS A 1 174 ? -4.119 -1.073 33.248 1.00 80.19 174 LYS A CA 1
ATOM 1336 C C . LYS A 1 174 ? -4.607 0.320 33.668 1.00 80.19 174 LYS A C 1
ATOM 1338 O O . LYS A 1 174 ? -5.755 0.532 34.063 1.00 80.19 174 LYS A O 1
ATOM 1343 N N . GLN A 1 175 ? -3.682 1.282 33.674 1.00 81.81 175 GLN A N 1
ATOM 1344 C CA . GLN A 1 175 ? -3.973 2.685 33.993 1.00 81.81 175 GLN A CA 1
ATOM 1345 C C . GLN A 1 175 ? -4.888 3.335 32.959 1.00 81.81 175 GLN A C 1
ATOM 1347 O O . GLN A 1 175 ? -5.787 4.082 33.342 1.00 81.81 175 GLN A O 1
ATOM 1352 N N . THR A 1 176 ? -4.686 3.005 31.684 1.00 78.94 176 THR A N 1
ATOM 1353 C CA . THR A 1 176 ? -5.532 3.485 30.598 1.00 78.94 176 THR A CA 1
ATOM 1354 C C . THR A 1 176 ? -6.440 2.362 30.128 1.00 78.94 176 THR A C 1
ATOM 1356 O O . THR A 1 176 ? -5.990 1.250 29.845 1.00 78.94 176 THR A O 1
ATOM 1359 N N . ILE A 1 177 ? -7.730 2.660 30.056 1.00 83.88 177 ILE A N 1
ATOM 1360 C CA . ILE A 1 177 ? -8.766 1.731 29.619 1.00 83.88 177 ILE A CA 1
ATOM 1361 C C . ILE A 1 177 ? -9.530 2.381 28.476 1.00 83.88 177 ILE A C 1
ATOM 1363 O O . ILE A 1 177 ? -9.874 3.560 28.552 1.00 83.88 177 ILE A O 1
ATOM 1367 N N . ALA A 1 178 ? -9.826 1.606 27.439 1.00 82.69 178 ALA A N 1
ATOM 1368 C CA . ALA A 1 178 ? -10.679 2.037 26.343 1.00 82.69 178 ALA A CA 1
ATOM 1369 C C . ALA A 1 178 ? -11.877 1.089 26.203 1.00 82.69 178 ALA A C 1
ATOM 1371 O O . ALA A 1 178 ? -11.713 -0.130 26.136 1.00 82.69 178 ALA A O 1
ATOM 1372 N N . ILE A 1 179 ? -13.083 1.660 26.179 1.00 81.94 179 ILE A N 1
ATOM 1373 C CA . ILE A 1 179 ? -14.339 0.916 26.033 1.00 81.94 179 ILE A CA 1
ATOM 1374 C C . ILE A 1 179 ? -14.937 1.204 24.657 1.00 81.94 179 ILE A C 1
ATOM 1376 O O . ILE A 1 179 ? -15.156 2.368 24.308 1.00 81.94 179 ILE A O 1
ATOM 1380 N N . ILE A 1 180 ? -15.213 0.141 23.895 1.00 79.75 180 ILE A N 1
ATOM 1381 C CA . ILE A 1 180 ? -15.778 0.211 22.540 1.00 79.75 180 ILE A CA 1
ATOM 1382 C C . ILE A 1 180 ? -17.180 -0.413 22.476 1.00 79.75 180 ILE A C 1
ATOM 1384 O O . ILE A 1 180 ? -17.415 -1.471 23.056 1.00 79.75 180 ILE A O 1
ATOM 1388 N N . ASP A 1 181 ? -18.093 0.207 21.724 1.00 74.75 181 ASP A N 1
ATOM 1389 C CA . ASP A 1 181 ? -19.473 -0.276 21.497 1.00 74.75 181 ASP A CA 1
ATOM 1390 C C . ASP A 1 181 ? -19.621 -1.063 20.174 1.00 74.75 181 ASP A C 1
ATOM 1392 O O . ASP A 1 181 ? -20.704 -1.286 19.647 1.00 74.75 181 ASP A O 1
ATOM 1396 N N . GLY A 1 182 ? -18.503 -1.445 19.549 1.00 61.56 182 GLY A N 1
ATOM 1397 C CA . GLY A 1 182 ? -18.497 -2.199 18.289 1.00 61.56 182 GLY A CA 1
ATOM 1398 C C . GLY A 1 182 ? -18.962 -1.424 17.045 1.00 61.56 182 GLY A C 1
ATOM 1399 O O . GLY A 1 182 ? -18.710 -1.889 15.936 1.00 61.56 182 GLY A O 1
ATOM 1400 N N . MET A 1 183 ? -19.571 -0.244 17.197 1.00 59.28 183 MET A N 1
ATOM 1401 C CA . MET A 1 183 ? -19.851 0.686 16.101 1.00 59.28 183 MET A CA 1
ATOM 1402 C C . MET A 1 183 ? -18.677 1.658 15.890 1.00 59.28 183 MET A C 1
ATOM 1404 O O . MET A 1 183 ? -18.187 2.240 16.862 1.00 59.28 183 MET A O 1
ATOM 1408 N N . PRO A 1 184 ? -18.224 1.878 14.642 1.00 59.22 184 PRO A N 1
ATOM 1409 C CA . PRO A 1 184 ? -17.224 2.899 14.355 1.00 59.22 184 PRO A CA 1
ATOM 1410 C C . PRO A 1 184 ? -17.786 4.292 14.676 1.00 59.22 184 PRO A C 1
ATOM 1412 O O . PRO A 1 184 ? -18.871 4.651 14.222 1.00 59.22 184 PRO A O 1
ATOM 1415 N N . GLY A 1 185 ? -17.054 5.077 15.472 1.00 63.72 185 GLY A N 1
ATOM 1416 C CA . GLY A 1 185 ? -17.422 6.464 15.773 1.00 63.72 185 GLY A CA 1
ATOM 1417 C C . GLY A 1 185 ? -16.827 7.000 17.070 1.00 63.72 185 GLY A C 1
ATOM 1418 O O . GLY A 1 185 ? -16.077 7.973 17.043 1.00 63.72 185 GLY A O 1
ATOM 1419 N N . TYR A 1 186 ? -17.127 6.360 18.201 1.00 64.19 186 TYR A N 1
ATOM 1420 C CA . TYR A 1 186 ? -16.744 6.865 19.521 1.00 64.19 186 TYR A CA 1
ATOM 1421 C C . TYR A 1 186 ? -16.098 5.768 20.365 1.00 64.19 186 TYR A C 1
ATOM 1423 O O . TYR A 1 186 ? -16.668 4.695 20.544 1.00 64.19 186 TYR A O 1
ATOM 1431 N N . THR A 1 187 ? -14.923 6.064 20.922 1.00 71.75 187 THR A N 1
ATOM 1432 C CA . THR A 1 187 ? -14.304 5.257 21.979 1.00 71.75 187 THR A CA 1
ATOM 1433 C C . THR A 1 187 ? -14.181 6.106 23.236 1.00 71.75 187 THR A C 1
ATOM 1435 O O . THR A 1 187 ? -13.686 7.233 23.180 1.00 71.75 187 THR A O 1
ATOM 1438 N N . LEU A 1 188 ? -14.620 5.566 24.372 1.00 74.62 188 LEU A N 1
ATOM 1439 C CA . LEU A 1 188 ? -14.444 6.206 25.671 1.00 74.62 188 LEU A CA 1
ATOM 1440 C C . LEU A 1 188 ? -13.115 5.751 26.267 1.00 74.62 188 LEU A C 1
ATOM 1442 O O . LEU A 1 188 ? -12.922 4.557 26.498 1.00 74.62 188 LEU A O 1
ATOM 1446 N N . VAL A 1 189 ? -12.207 6.698 26.504 1.00 77.56 189 VAL A N 1
ATOM 1447 C CA . VAL A 1 189 ? -10.899 6.436 27.115 1.00 77.56 189 VAL A CA 1
ATOM 1448 C C . VAL A 1 189 ? -10.879 7.018 28.521 1.00 77.56 189 VAL A C 1
ATOM 1450 O O . VAL A 1 189 ? -11.128 8.208 28.713 1.00 77.56 189 VAL A O 1
ATOM 1453 N N . PHE A 1 190 ? -10.567 6.171 29.496 1.00 79.25 190 PHE A N 1
ATOM 1454 C CA . PHE A 1 190 ? -10.419 6.540 30.896 1.00 79.25 190 PHE A CA 1
ATOM 1455 C C . PHE A 1 190 ? -8.966 6.348 31.312 1.00 79.25 190 PHE A C 1
ATOM 1457 O O . PHE A 1 190 ? -8.395 5.277 31.113 1.00 79.25 190 PHE A O 1
ATOM 1464 N N . GLU A 1 191 ? -8.388 7.377 31.921 1.00 79.94 191 GLU A N 1
ATOM 1465 C CA . GLU A 1 191 ? -7.061 7.324 32.525 1.00 79.94 191 GLU A CA 1
ATOM 1466 C C . GLU A 1 191 ? -7.208 7.460 34.042 1.00 79.94 191 GLU A C 1
ATOM 1468 O O . GLU A 1 191 ? -7.732 8.456 34.553 1.00 79.94 191 GLU A O 1
ATOM 1473 N N . ARG A 1 192 ? -6.782 6.429 34.772 1.00 81.06 192 ARG A N 1
ATOM 1474 C CA . ARG A 1 192 ? -6.762 6.435 36.235 1.00 81.06 192 ARG A CA 1
ATOM 1475 C C . ARG A 1 192 ? -5.505 7.166 36.710 1.00 81.06 192 ARG A C 1
ATOM 1477 O O . ARG A 1 192 ? -4.401 6.673 36.491 1.00 81.06 192 ARG A O 1
ATOM 1484 N N . LYS A 1 193 ? -5.705 8.318 37.355 1.00 74.44 193 LYS A N 1
ATOM 1485 C CA . LYS A 1 193 ? -4.652 9.082 38.043 1.00 74.44 193 LYS A CA 1
ATOM 1486 C C . LYS A 1 193 ? -4.255 8.454 39.373 1.00 74.44 193 LYS A C 1
ATOM 1488 O O . LYS A 1 193 ? -5.138 7.840 40.014 1.00 74.44 193 LYS A O 1
#

Secondary structure (DSSP, 8-state):
---------------HHHHHHHHHHHHHHHHHHHHSTTHHHHHH-SEEEEEEEEESS-PEEEETTEEEEESSEEEEEE--SS--EEEEE-TTBPPEEEEPPEEE-GGGGGGTT-HHHHHHHHHHTTTEEES-SEEEEE--BTT-----TTEEEEEGGGS-B-TT--B---TT--SEEEEE-SSTT-EEEEE--